Protein AF-A0A8H3GFM3-F1 (afdb_monomer)

Radius of gyration: 18.14 Å; Cα contacts (8 Å, |Δi|>4): 287; chains: 1; bounding box: 43×37×47 Å

Sequence (209 aa):
MSSEAAGYPNFPGFFTDAQVAGWRKVVDAVHTNGSYIHLQIVSFGRLAHPEVLRAAGHPYVYSSPAYHPEHDEIPLELSQADIRGSLIDPFVQDSVNKRTDGYGGSIHNRSRFVLEIVEAVVEKIGVKRTGVRFSPWSQSQGHGNAQSSPDIQLHKPGINADGNGTTQALDEGVKPSNDFAYQVWSPRTYITGGGYDHKSALQTADKLL

Foldseek 3Di:
DDLLQAADPPDQDDDDPVSVVVVVVVQVVQVVVVHDDADDQGGCQQNGDQVSCVVVVYAREACPQDDFPVDPDTGHHDDPVRLLRYDLQQLQALQRRPDPDQSDDDNNNSLVSVLVVQVVVCVPPNLVNFADEDELQDCPRNGDHPDSDPPNLPPTHEYEYEPDADHDDDPPPDDDDCVVVLVSQPPDHYHYHYDDDPVNVVVVVVVSD

InterPro domains:
  IPR001155 NADH:flavin oxidoreductase/NADH oxidase, N-terminal [PF00724] (3-65)
  IPR001155 NADH:flavin oxidoreductase/NADH oxidase, N-terminal [PF00724] (84-141)
  IPR013785 Aldolase-type TIM barrel [G3DSA:3.20.20.70] (1-83)
  IPR013785 Aldolase-type TIM barrel [G3DSA:3.20.20.70] (84-208)
  IPR045247 Oxidoreductase Oye-like [PTHR22893] (84-146)

Secondary structure (DSSP, 8-state):
--GGG--STTPPPSSSHHHHHHHHHHHHHHHHTT----PPP---GGGS-HHHHHHTT---EESS---BTTBSSPPEEPPTTTGGGS-HHHHH-TTT----STTSSSHHHHHHHHHHHHHHHHHHH-GGG-EEEE-TT--GGG---SS--------SSEEEEEPSSS-PPPPTT-----HHHHHHHTTS-EEEESS--HHHHHHHHHHT-

Solvent-accessible surface area (backbone atoms only — not comparable to full-atom values): 12671 Å² total; per-residue (Å²): 91,52,80,74,14,46,24,57,88,90,60,86,68,64,70,46,72,69,37,48,56,52,49,48,56,54,53,51,54,41,46,75,70,76,49,88,87,81,86,85,82,61,32,37,34,76,72,25,43,58,68,55,28,49,77,72,74,34,80,57,42,23,73,35,69,53,84,38,99,93,46,99,63,64,27,42,56,54,49,86,87,59,59,86,48,54,46,57,66,49,32,55,32,67,71,54,21,74,38,85,53,83,51,15,74,48,69,69,21,12,40,40,60,49,51,52,52,51,52,55,48,30,74,74,67,34,50,95,74,35,68,44,74,51,48,91,72,48,41,60,95,84,40,59,54,98,64,88,65,84,78,72,82,76,87,67,49,42,45,34,39,55,36,73,80,57,63,63,88,64,64,93,90,63,75,92,68,67,62,65,57,51,68,72,47,56,94,51,72,73,46,78,42,54,82,65,51,80,66,56,45,51,56,50,52,63,74,76,109

Structure (mmCIF, N/CA/C/O backbone):
data_AF-A0A8H3GFM3-F1
#
_entry.id   AF-A0A8H3GFM3-F1
#
loop_
_atom_site.group_PDB
_atom_site.id
_atom_site.type_symbol
_atom_site.label_atom_id
_atom_site.label_alt_id
_atom_site.label_comp_id
_atom_site.label_asym_id
_atom_site.label_entity_id
_atom_site.label_seq_id
_atom_site.pdbx_PDB_ins_code
_atom_site.Cartn_x
_atom_site.Cartn_y
_atom_site.Cartn_z
_atom_site.occupancy
_atom_site.B_iso_or_equiv
_atom_site.auth_seq_id
_atom_site.auth_comp_id
_atom_site.auth_asym_id
_atom_site.auth_atom_id
_atom_site.pdbx_PDB_model_num
ATOM 1 N N . MET A 1 1 ? -3.764 -6.022 -7.567 1.00 67.88 1 MET A N 1
ATOM 2 C CA . MET A 1 1 ? -2.566 -6.882 -7.453 1.00 67.88 1 MET A CA 1
ATOM 3 C C . MET A 1 1 ? -2.511 -7.736 -8.707 1.00 67.88 1 MET A C 1
ATOM 5 O O . MET A 1 1 ? -3.576 -8.047 -9.216 1.00 67.88 1 MET A O 1
ATOM 9 N N . SER A 1 2 ? -1.334 -8.069 -9.220 1.00 76.75 2 SER A N 1
ATOM 10 C CA . SER A 1 2 ? -1.131 -9.000 -10.341 1.00 76.75 2 SER A CA 1
ATOM 11 C C . SER A 1 2 ? -0.146 -10.091 -9.911 1.00 76.75 2 SER A C 1
ATOM 13 O O . SER A 1 2 ? 0.446 -9.992 -8.835 1.00 76.75 2 SER A O 1
ATOM 15 N N . SER A 1 3 ? 0.047 -11.122 -10.732 1.00 78.06 3 SER A N 1
ATOM 16 C CA . SER A 1 3 ? 1.096 -12.122 -10.500 1.00 78.06 3 SER A CA 1
ATOM 17 C C . SER A 1 3 ? 2.509 -11.522 -10.569 1.00 78.06 3 SER A C 1
ATOM 19 O O . SER A 1 3 ? 3.389 -11.982 -9.853 1.00 78.06 3 SER A O 1
ATOM 21 N N . GLU A 1 4 ? 2.704 -10.443 -11.331 1.00 77.00 4 GLU A N 1
ATOM 22 C CA . GLU A 1 4 ? 3.957 -9.664 -11.400 1.00 77.00 4 GLU A CA 1
ATOM 23 C C . GLU A 1 4 ? 4.259 -8.906 -10.103 1.00 77.00 4 GLU A C 1
ATOM 25 O O . GLU A 1 4 ? 5.412 -8.646 -9.782 1.00 77.00 4 GLU A O 1
ATOM 30 N N . ALA A 1 5 ? 3.214 -8.552 -9.350 1.00 74.31 5 ALA A N 1
ATOM 31 C CA . ALA A 1 5 ? 3.330 -7.869 -8.065 1.00 74.31 5 ALA A CA 1
ATOM 32 C C . ALA A 1 5 ? 3.531 -8.846 -6.888 1.00 74.31 5 ALA A C 1
ATOM 34 O O . ALA A 1 5 ? 3.723 -8.405 -5.750 1.00 74.31 5 ALA A O 1
ATOM 35 N N . ALA A 1 6 ? 3.456 -10.161 -7.141 1.00 75.31 6 ALA A N 1
ATOM 36 C CA . ALA A 1 6 ? 3.793 -11.183 -6.159 1.00 75.31 6 ALA A CA 1
ATOM 37 C C . ALA A 1 6 ? 5.304 -11.176 -5.872 1.00 75.31 6 ALA A C 1
ATOM 39 O O . ALA A 1 6 ? 6.078 -10.467 -6.505 1.00 75.31 6 ALA A O 1
ATOM 40 N N . GLY A 1 7 ? 5.739 -11.938 -4.876 1.00 77.31 7 GLY A N 1
ATOM 41 C CA . GLY A 1 7 ? 7.152 -11.907 -4.503 1.00 77.31 7 GLY A CA 1
ATOM 42 C C . GLY A 1 7 ? 7.545 -12.780 -3.331 1.00 77.31 7 GLY A C 1
ATOM 43 O O . GLY A 1 7 ? 8.727 -12.968 -3.106 1.00 77.31 7 GLY A O 1
ATOM 44 N N . TYR A 1 8 ? 6.585 -13.362 -2.616 1.00 82.50 8 TYR A N 1
ATOM 45 C CA . TYR A 1 8 ? 6.860 -14.340 -1.572 1.00 82.50 8 TYR A CA 1
ATOM 46 C C . TYR A 1 8 ? 6.102 -15.637 -1.850 1.00 82.50 8 TYR A C 1
ATOM 48 O O . TYR A 1 8 ? 4.963 -15.591 -2.337 1.00 82.50 8 TYR A O 1
ATOM 56 N N . PRO A 1 9 ? 6.694 -16.800 -1.531 1.00 83.56 9 PRO A N 1
ATOM 57 C CA . PRO A 1 9 ? 5.990 -18.066 -1.640 1.00 83.56 9 PRO A CA 1
ATOM 58 C C . PRO A 1 9 ? 4.766 -18.063 -0.716 1.00 83.56 9 PRO A C 1
ATOM 60 O O . PRO A 1 9 ? 4.819 -17.573 0.410 1.00 83.56 9 PRO A O 1
ATOM 63 N N . ASN A 1 10 ? 3.656 -18.629 -1.195 1.00 86.44 10 ASN A N 1
ATOM 64 C CA . ASN A 1 10 ? 2.385 -18.729 -0.465 1.00 86.44 10 ASN A CA 1
ATOM 65 C C . ASN A 1 10 ? 1.731 -17.388 -0.079 1.00 86.44 10 ASN A C 1
ATOM 67 O O . ASN A 1 10 ? 0.783 -17.379 0.708 1.00 86.44 10 ASN A O 1
ATOM 71 N N . PHE A 1 11 ? 2.183 -16.260 -0.637 1.00 84.31 11 PHE A N 1
ATOM 72 C CA . PHE A 1 11 ? 1.515 -14.983 -0.414 1.00 84.31 11 PHE A CA 1
ATOM 73 C C . PHE A 1 11 ? 0.137 -14.967 -1.104 1.00 84.31 11 PHE A C 1
ATOM 75 O O . PHE A 1 11 ? 0.043 -15.320 -2.286 1.00 84.31 11 PHE A O 1
ATOM 82 N N . PRO A 1 12 ? -0.951 -14.576 -0.413 1.00 87.50 12 PRO A N 1
ATOM 83 C CA . PRO A 1 12 ? -2.283 -14.613 -1.001 1.00 87.50 12 PRO A CA 1
ATOM 84 C C . PRO A 1 12 ? -2.444 -13.525 -2.071 1.00 87.50 12 PRO A C 1
ATOM 86 O O . PRO A 1 12 ? -2.308 -12.334 -1.800 1.00 87.50 12 PRO A O 1
ATOM 89 N N . GLY A 1 13 ? -2.782 -13.939 -3.292 1.00 87.12 13 GLY A N 1
ATOM 90 C CA . GLY A 1 13 ? -3.146 -13.029 -4.379 1.00 87.12 13 GLY A CA 1
ATOM 91 C C . GLY A 1 13 ? -4.619 -12.604 -4.348 1.00 87.12 13 GLY A C 1
ATOM 92 O O . GLY A 1 13 ? -5.427 -13.154 -3.600 1.00 87.12 13 GLY A O 1
ATOM 93 N N . PHE A 1 14 ? -4.971 -11.635 -5.195 1.00 88.31 14 PHE A N 1
ATOM 94 C CA . PHE A 1 14 ? -6.350 -11.192 -5.458 1.00 88.31 14 PHE A CA 1
ATOM 95 C C . PHE A 1 14 ? -6.506 -10.809 -6.941 1.00 88.31 14 PHE A C 1
ATOM 97 O O . PHE A 1 14 ? -6.781 -9.661 -7.282 1.00 88.31 14 PHE A O 1
ATOM 104 N N . PHE A 1 15 ? -6.207 -11.745 -7.842 1.00 87.50 15 PHE A N 1
ATOM 105 C CA . PHE A 1 15 ? -6.213 -11.512 -9.294 1.00 87.50 15 PHE A CA 1
ATOM 106 C C . PHE A 1 15 ? -6.679 -12.705 -10.130 1.00 87.50 15 PHE A C 1
ATOM 108 O O . PHE A 1 15 ? -6.797 -12.585 -11.345 1.00 87.50 15 PHE A O 1
ATOM 115 N N . THR A 1 16 ? -6.976 -13.842 -9.498 1.00 90.88 16 THR A N 1
ATOM 116 C CA . THR A 1 16 ? -7.669 -14.966 -10.139 1.00 90.88 16 THR A CA 1
ATOM 117 C C . THR A 1 16 ? -9.026 -15.199 -9.487 1.00 90.88 16 THR A C 1
ATOM 119 O O . THR A 1 16 ? -9.202 -14.939 -8.294 1.00 90.88 16 THR A O 1
ATOM 122 N N . ASP A 1 17 ? -9.978 -15.760 -10.230 1.00 94.94 17 ASP A N 1
ATOM 123 C CA . ASP A 1 17 ? -11.303 -16.092 -9.689 1.00 94.94 17 ASP A CA 1
ATOM 124 C C . ASP A 1 17 ? -11.217 -17.050 -8.495 1.00 94.94 17 ASP A C 1
ATOM 126 O O . ASP A 1 17 ? -11.945 -16.902 -7.514 1.00 94.94 17 ASP A O 1
ATOM 130 N N . ALA A 1 18 ? -10.274 -17.996 -8.533 1.00 95.44 18 ALA A N 1
ATOM 131 C CA . ALA A 1 18 ? -10.021 -18.912 -7.426 1.00 95.44 18 ALA A CA 1
ATOM 132 C C . ALA A 1 18 ? -9.553 -18.172 -6.161 1.00 95.44 18 ALA A C 1
ATOM 134 O O . ALA A 1 18 ? -10.020 -18.470 -5.060 1.00 95.44 18 ALA A O 1
ATOM 135 N N . GLN A 1 19 ? -8.674 -17.175 -6.307 1.00 93.81 19 GLN A N 1
ATOM 136 C CA . GLN A 1 19 ? -8.237 -16.331 -5.193 1.00 93.81 19 GLN A CA 1
ATOM 137 C C . GLN A 1 19 ? -9.386 -15.472 -4.660 1.00 93.81 19 GLN A C 1
ATOM 139 O O . GLN A 1 19 ? -9.584 -15.406 -3.448 1.00 93.81 19 GLN A O 1
ATOM 144 N N . VAL A 1 20 ? -10.184 -14.863 -5.542 1.00 95.50 20 VAL A N 1
ATOM 145 C CA . VAL A 1 20 ? -11.365 -14.075 -5.150 1.00 95.50 20 VAL A CA 1
ATOM 146 C C . VAL A 1 20 ? -12.367 -14.944 -4.383 1.00 95.50 20 VAL A C 1
ATOM 148 O O . VAL A 1 20 ? -12.880 -14.529 -3.343 1.00 95.50 20 VAL A O 1
ATOM 151 N N . ALA A 1 21 ? -12.612 -16.173 -4.842 1.00 96.69 21 ALA A N 1
ATOM 152 C CA . ALA A 1 21 ? -13.463 -17.134 -4.146 1.00 96.69 21 ALA A CA 1
ATOM 153 C C . ALA A 1 21 ? -12.889 -17.543 -2.778 1.00 96.69 21 ALA A C 1
ATOM 155 O O . ALA A 1 21 ? -13.644 -17.702 -1.819 1.00 96.69 21 ALA A O 1
ATOM 156 N N . GLY A 1 22 ? -11.565 -17.679 -2.663 1.00 96.94 22 GLY A N 1
ATOM 157 C CA . GLY A 1 22 ? -10.881 -17.906 -1.388 1.00 96.94 22 GLY A CA 1
ATOM 158 C C . GLY A 1 22 ? -11.083 -16.749 -0.408 1.00 96.94 22 GLY A C 1
ATOM 159 O O . GLY A 1 22 ? -11.536 -16.965 0.716 1.00 96.94 22 GLY A O 1
ATOM 160 N N . TRP A 1 23 ? -10.836 -15.516 -0.854 1.00 97.00 23 TRP A N 1
ATOM 161 C CA . TRP A 1 23 ? -11.039 -14.311 -0.047 1.00 97.00 23 TRP A CA 1
ATOM 162 C C . TRP A 1 23 ? -12.488 -14.118 0.385 1.00 97.00 23 TRP A C 1
ATOM 164 O O . TRP A 1 23 ? -12.724 -13.690 1.511 1.00 97.00 23 TRP A O 1
ATOM 174 N N . ARG A 1 24 ? -13.462 -14.490 -0.454 1.00 97.50 24 ARG A N 1
ATOM 175 C CA . ARG A 1 24 ? -14.883 -14.436 -0.084 1.00 97.50 24 ARG A CA 1
ATOM 176 C C . ARG A 1 24 ? -15.167 -15.228 1.192 1.00 97.50 24 ARG A C 1
ATOM 178 O O . ARG A 1 24 ? -15.814 -14.698 2.081 1.00 97.50 24 ARG A O 1
ATOM 185 N N . LYS A 1 25 ? -14.603 -16.432 1.333 1.00 98.12 25 LYS A N 1
ATOM 186 C CA . LYS A 1 25 ? -14.775 -17.253 2.546 1.00 98.12 25 LYS A CA 1
ATOM 187 C C . LYS A 1 25 ? -14.234 -16.554 3.796 1.00 98.12 25 LYS A C 1
ATOM 189 O O . LYS A 1 25 ? -14.856 -16.616 4.851 1.00 98.12 25 LYS A O 1
ATOM 194 N N . VAL A 1 26 ? -13.087 -15.883 3.672 1.00 97.88 26 VAL A N 1
ATOM 195 C CA . VAL A 1 26 ? -12.481 -15.114 4.771 1.00 97.88 26 VAL A CA 1
ATOM 196 C C . VAL A 1 26 ? -13.366 -13.926 5.142 1.00 97.88 26 VAL A C 1
ATOM 198 O O . VAL A 1 26 ? -13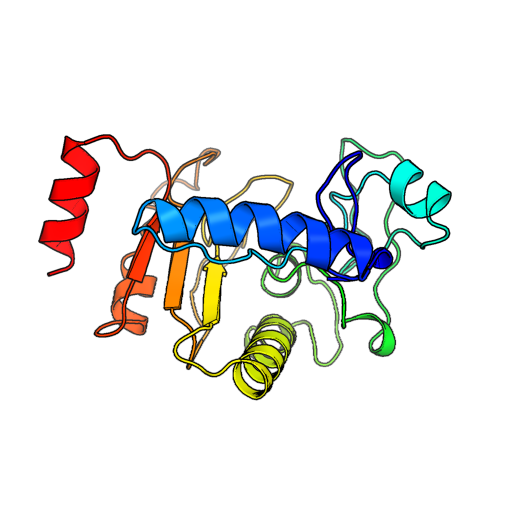.672 -13.732 6.315 1.00 97.88 26 VAL A O 1
ATOM 201 N N . VAL A 1 27 ? -13.812 -13.157 4.148 1.00 97.75 27 VAL A N 1
ATOM 202 C CA . VAL A 1 27 ? -14.689 -11.996 4.346 1.00 97.75 27 VAL A CA 1
ATOM 203 C C . VAL A 1 27 ? -16.019 -12.411 4.980 1.00 97.75 27 VAL A C 1
ATOM 205 O O . VAL A 1 27 ? -16.449 -11.782 5.945 1.00 97.75 27 VAL A O 1
ATOM 208 N N . ASP A 1 28 ? -16.634 -13.497 4.508 1.00 98.44 28 ASP A N 1
ATOM 209 C CA . ASP A 1 28 ? -17.882 -14.028 5.063 1.00 98.44 28 ASP A CA 1
ATOM 210 C C . ASP A 1 28 ? -17.710 -14.432 6.533 1.00 98.44 28 ASP A C 1
ATOM 212 O O . ASP A 1 28 ? -18.556 -14.107 7.368 1.00 98.44 28 ASP A O 1
ATOM 216 N N . ALA A 1 29 ? -16.593 -15.079 6.882 1.00 98.56 29 ALA A N 1
ATOM 217 C CA . ALA A 1 29 ? -16.286 -15.431 8.265 1.00 98.56 29 ALA A CA 1
ATOM 218 C C . ALA A 1 29 ? -16.109 -14.187 9.153 1.00 98.56 29 ALA A C 1
ATOM 220 O O . ALA A 1 29 ? -16.653 -14.142 10.257 1.00 98.56 29 ALA A O 1
ATOM 221 N N . VAL A 1 30 ? -15.403 -13.155 8.678 1.00 98.31 30 VAL A N 1
ATOM 222 C CA . VAL A 1 30 ? -15.235 -11.886 9.410 1.00 98.31 30 VAL A CA 1
ATOM 223 C C . VAL A 1 30 ? -16.584 -11.200 9.637 1.00 98.31 30 VAL A C 1
ATOM 225 O O . VAL A 1 30 ? -16.897 -10.812 10.763 1.00 98.31 30 VAL A O 1
ATOM 228 N N . HIS A 1 31 ? -17.404 -11.087 8.590 1.00 98.38 31 HIS A N 1
ATOM 229 C CA . HIS A 1 31 ? -18.706 -10.424 8.668 1.00 98.38 31 HIS A CA 1
ATOM 230 C C . HIS A 1 31 ? -19.716 -11.203 9.516 1.00 98.38 31 HIS A C 1
ATOM 232 O O . HIS A 1 31 ? -20.488 -10.592 10.249 1.00 98.38 31 HIS A O 1
ATOM 238 N N . THR A 1 32 ? -19.684 -12.539 9.487 1.00 98.50 32 THR A N 1
ATOM 239 C CA . THR A 1 32 ? -20.520 -13.382 10.365 1.00 98.50 32 THR A CA 1
ATOM 240 C C . THR A 1 32 ? -20.226 -13.115 11.845 1.00 98.50 32 THR A C 1
ATOM 242 O O . THR A 1 32 ? -21.122 -13.207 12.678 1.00 98.50 32 THR A O 1
ATOM 245 N N . ASN A 1 33 ? -18.993 -12.717 12.170 1.00 98.31 33 ASN A N 1
ATOM 246 C CA . ASN A 1 33 ? -18.584 -12.313 13.516 1.00 98.31 33 ASN A CA 1
ATOM 247 C C . ASN A 1 33 ? -18.797 -10.810 13.801 1.00 98.31 33 ASN A C 1
ATOM 249 O O . ASN A 1 33 ? -18.280 -10.296 14.790 1.00 98.31 33 ASN A O 1
ATOM 253 N N . GLY A 1 34 ? -19.530 -10.084 12.949 1.00 97.94 34 GLY A N 1
ATOM 254 C CA . GLY A 1 34 ? -19.867 -8.671 13.159 1.00 97.94 34 GLY A CA 1
ATOM 255 C C . GLY A 1 34 ? -18.688 -7.700 13.039 1.00 97.94 34 GLY A C 1
ATOM 256 O O . GLY A 1 34 ? -18.776 -6.574 13.524 1.00 97.94 34 GLY A O 1
ATOM 257 N N . SER A 1 35 ? -17.585 -8.129 12.420 1.00 97.88 35 SER A N 1
ATOM 258 C CA . SER A 1 35 ? -16.375 -7.321 12.243 1.00 97.88 35 SER A CA 1
ATOM 259 C C . SER A 1 35 ? -16.232 -6.821 10.800 1.00 97.88 35 SER A C 1
ATOM 261 O O . SER A 1 35 ? -17.038 -7.147 9.931 1.00 97.88 35 SER A O 1
ATOM 263 N N . TYR A 1 36 ? -15.197 -6.024 10.541 1.00 94.06 36 TYR A N 1
ATOM 264 C CA . TYR A 1 36 ? -14.873 -5.452 9.234 1.00 94.06 36 TYR A CA 1
ATOM 265 C C . TYR A 1 36 ? -13.437 -5.802 8.841 1.00 94.06 36 TYR A C 1
ATOM 267 O O . TYR A 1 36 ? -12.560 -5.936 9.693 1.00 94.06 36 TYR A O 1
ATOM 275 N N . ILE A 1 37 ? -13.178 -5.903 7.539 1.00 94.00 37 ILE A N 1
ATOM 276 C CA . ILE A 1 37 ? -11.849 -6.183 6.988 1.00 94.00 37 ILE A CA 1
ATOM 277 C C . ILE A 1 37 ? -11.578 -5.302 5.770 1.00 94.00 37 ILE A C 1
ATOM 279 O O . ILE A 1 37 ? -12.474 -5.029 4.973 1.00 94.00 37 ILE A O 1
ATOM 283 N N . HIS A 1 38 ? -10.327 -4.869 5.626 1.00 90.19 38 HIS A N 1
ATOM 284 C CA . HIS A 1 38 ? -9.817 -4.208 4.426 1.00 90.19 38 HIS A CA 1
ATOM 285 C C . HIS A 1 38 ? -8.738 -5.084 3.788 1.00 90.19 38 HIS A C 1
ATOM 287 O O . HIS A 1 38 ? -7.933 -5.693 4.492 1.00 90.19 38 HIS A O 1
ATOM 293 N N . LEU A 1 39 ? -8.711 -5.134 2.456 1.00 89.56 39 LEU A N 1
ATOM 294 C CA . LEU A 1 39 ? -7.668 -5.831 1.708 1.00 89.56 39 LEU A CA 1
ATOM 295 C C . LEU A 1 39 ? -6.496 -4.877 1.460 1.00 89.56 39 LEU A C 1
ATOM 297 O O . LEU A 1 39 ? -6.653 -3.869 0.771 1.00 89.56 39 LEU A O 1
ATOM 301 N N . GLN A 1 40 ? -5.316 -5.205 1.985 1.00 83.81 40 GLN A N 1
ATOM 302 C CA . GLN A 1 40 ? -4.101 -4.468 1.655 1.00 83.81 40 GLN A CA 1
ATOM 303 C C . GLN A 1 40 ? -3.633 -4.867 0.251 1.00 83.81 40 GLN A C 1
ATOM 305 O O . GLN A 1 40 ? -3.288 -6.021 0.001 1.00 83.81 40 GLN A O 1
ATOM 310 N N . ILE A 1 41 ? -3.609 -3.906 -0.672 1.00 81.12 41 ILE A N 1
ATOM 311 C CA . ILE A 1 41 ? -3.012 -4.107 -1.993 1.00 81.12 41 ILE A CA 1
ATOM 312 C C . ILE A 1 41 ? -1.507 -3.885 -1.856 1.00 81.12 41 ILE A C 1
ATOM 314 O O . ILE A 1 41 ? -1.068 -2.803 -1.474 1.00 81.12 41 ILE A O 1
ATOM 318 N N . VAL A 1 42 ? -0.734 -4.927 -2.150 1.00 76.00 42 VAL A N 1
ATOM 319 C CA . VAL A 1 42 ? 0.728 -4.939 -2.035 1.00 76.00 42 VAL A CA 1
ATOM 320 C C . VAL A 1 42 ? 1.349 -5.258 -3.392 1.00 76.00 42 VAL A C 1
ATOM 322 O O . VAL A 1 42 ? 0.778 -5.990 -4.201 1.00 76.00 42 VAL A O 1
ATOM 325 N N . SER A 1 43 ? 2.525 -4.688 -3.610 1.00 77.88 43 SER A N 1
ATOM 326 C CA . SER A 1 43 ? 3.523 -5.130 -4.575 1.00 77.88 43 SER A CA 1
ATOM 327 C C . SER A 1 43 ? 4.832 -5.283 -3.821 1.00 77.88 43 SER A C 1
ATOM 329 O O . SER A 1 43 ? 5.106 -4.440 -2.975 1.00 77.88 43 SER A O 1
ATOM 331 N N . PHE A 1 44 ? 5.654 -6.280 -4.143 1.00 74.19 44 PHE A N 1
ATOM 332 C CA . PHE A 1 44 ? 6.921 -6.502 -3.438 1.00 74.19 44 PHE A CA 1
ATOM 333 C C . PHE A 1 44 ? 8.154 -5.862 -4.081 1.00 74.19 44 PHE A C 1
ATOM 335 O O . PHE A 1 44 ? 9.114 -5.602 -3.363 1.00 74.19 44 PHE A O 1
ATOM 342 N N . GLY A 1 45 ? 8.144 -5.547 -5.383 1.00 76.31 45 GLY A N 1
ATOM 343 C CA . GLY A 1 45 ? 9.291 -4.917 -6.064 1.00 76.31 45 GLY A CA 1
ATOM 344 C C . GLY A 1 45 ? 10.626 -5.599 -5.721 1.00 76.31 45 GLY A C 1
ATOM 345 O O . GLY A 1 45 ? 10.710 -6.817 -5.810 1.00 76.31 45 GLY A O 1
ATOM 346 N N . ARG A 1 46 ? 11.640 -4.851 -5.249 1.00 73.25 46 ARG A N 1
ATOM 347 C CA . ARG A 1 46 ? 12.959 -5.411 -4.873 1.00 73.25 46 ARG A CA 1
ATOM 348 C C . ARG A 1 46 ? 12.975 -6.337 -3.647 1.00 73.25 46 ARG A C 1
ATOM 350 O O . ARG A 1 46 ? 14.018 -6.872 -3.308 1.00 73.25 46 ARG A O 1
ATOM 357 N N . LEU A 1 47 ? 11.867 -6.429 -2.915 1.00 73.00 47 LEU A N 1
ATOM 358 C CA . LEU A 1 47 ? 11.725 -7.372 -1.799 1.00 73.00 47 LEU A CA 1
ATOM 359 C C . LEU A 1 47 ? 11.151 -8.708 -2.275 1.00 73.00 47 LEU A C 1
ATOM 361 O O . LEU A 1 47 ? 10.994 -9.634 -1.487 1.00 73.00 47 LEU A O 1
ATOM 365 N N . ALA A 1 48 ? 10.763 -8.799 -3.549 1.00 79.12 48 ALA A N 1
ATOM 366 C CA . ALA A 1 48 ? 10.335 -10.050 -4.131 1.00 79.12 48 ALA A CA 1
ATOM 367 C C . ALA A 1 48 ? 11.527 -10.999 -4.264 1.00 79.12 48 ALA A C 1
ATOM 369 O O . ALA A 1 48 ? 12.567 -10.629 -4.798 1.00 79.12 48 ALA A O 1
ATOM 370 N N . HIS A 1 49 ? 11.309 -12.249 -3.881 1.00 83.50 49 HIS A N 1
ATOM 371 C CA . HIS A 1 49 ? 12.172 -13.374 -4.189 1.00 83.50 49 HIS A CA 1
ATOM 372 C C . HIS A 1 49 ? 12.257 -13.575 -5.714 1.00 83.50 49 HIS A C 1
ATOM 374 O O . HIS A 1 49 ? 11.249 -13.964 -6.328 1.00 83.50 49 HIS A O 1
ATOM 380 N N . PRO A 1 50 ? 13.421 -13.340 -6.355 1.00 83.81 50 PRO A N 1
ATOM 381 C CA . PRO A 1 50 ? 13.549 -13.425 -7.812 1.00 83.81 50 PRO A CA 1
ATOM 382 C C . PRO A 1 50 ? 13.165 -14.802 -8.371 1.00 83.81 50 PRO A C 1
ATOM 384 O O . PRO A 1 50 ? 12.596 -14.910 -9.457 1.00 83.81 50 PRO A O 1
ATOM 387 N N . GLU A 1 51 ? 13.410 -15.874 -7.617 1.00 86.12 51 GLU A N 1
ATOM 388 C CA . GLU A 1 51 ? 13.028 -17.240 -7.970 1.00 86.12 51 GLU A CA 1
ATOM 389 C C . GLU A 1 51 ? 11.509 -17.444 -8.052 1.00 86.12 51 GLU A C 1
ATOM 391 O O . GLU A 1 51 ? 11.043 -18.188 -8.917 1.00 86.12 51 GLU A O 1
ATOM 396 N N . VAL A 1 52 ? 10.730 -16.754 -7.212 1.00 85.38 52 VAL A N 1
ATOM 397 C CA . VAL A 1 52 ? 9.261 -16.821 -7.227 1.00 85.38 52 VAL A CA 1
ATOM 398 C C . VAL A 1 52 ? 8.719 -16.130 -8.474 1.00 85.38 52 VAL A C 1
ATOM 400 O O . VAL A 1 52 ? 7.859 -16.681 -9.160 1.00 85.38 52 VAL A O 1
ATOM 403 N N . LEU A 1 53 ? 9.260 -14.954 -8.804 1.00 84.00 53 LEU A N 1
ATOM 404 C CA . LEU A 1 53 ? 8.898 -14.224 -10.019 1.00 84.00 53 LEU A CA 1
ATOM 405 C C . LEU A 1 53 ? 9.254 -15.022 -11.275 1.00 84.00 53 LEU A C 1
ATOM 407 O O . LEU A 1 53 ? 8.418 -15.181 -12.164 1.00 84.00 53 LEU A O 1
ATOM 411 N N . ARG A 1 54 ? 10.454 -15.610 -11.317 1.00 86.50 54 ARG A N 1
ATOM 412 C CA . ARG A 1 54 ? 10.917 -16.421 -12.450 1.00 86.50 54 ARG A CA 1
ATOM 413 C C . ARG A 1 54 ? 10.065 -17.670 -12.651 1.00 86.50 54 ARG A C 1
ATOM 415 O O . ARG A 1 54 ? 9.717 -17.985 -13.786 1.00 86.50 54 ARG A O 1
ATOM 422 N N . ALA A 1 55 ? 9.686 -18.351 -11.569 1.00 85.12 55 ALA A N 1
ATOM 423 C CA . ALA A 1 55 ? 8.772 -19.491 -11.629 1.00 85.12 55 ALA A CA 1
ATOM 424 C C . ALA A 1 55 ? 7.378 -19.102 -12.156 1.00 85.12 55 ALA A C 1
ATOM 426 O O . ALA A 1 55 ? 6.714 -19.919 -12.790 1.00 85.12 55 ALA A O 1
ATOM 427 N N . ALA A 1 56 ? 6.955 -17.854 -11.935 1.00 82.31 56 ALA A N 1
ATOM 428 C CA . ALA A 1 56 ? 5.723 -17.285 -12.478 1.00 82.31 56 ALA A CA 1
ATOM 429 C C . ALA A 1 56 ? 5.886 -16.654 -13.879 1.00 82.31 56 ALA A C 1
ATOM 431 O O . ALA A 1 56 ? 4.903 -16.189 -14.449 1.00 82.31 56 ALA A O 1
ATOM 432 N N . GLY A 1 57 ? 7.096 -16.650 -14.454 1.00 84.44 57 GLY A N 1
ATOM 433 C CA . GLY A 1 57 ? 7.376 -16.074 -15.773 1.00 84.44 57 GLY A CA 1
ATOM 434 C C . GLY A 1 57 ? 7.478 -14.544 -15.799 1.00 84.44 57 GLY A C 1
ATOM 435 O O . GLY A 1 57 ? 7.279 -13.945 -16.854 1.00 84.44 57 GLY A O 1
ATOM 436 N N . HIS A 1 58 ? 7.774 -13.907 -14.664 1.00 83.50 58 HIS A N 1
ATOM 437 C CA . HIS A 1 58 ? 7.833 -12.451 -14.528 1.00 83.50 58 HIS A CA 1
ATOM 438 C C . HIS A 1 58 ? 9.261 -11.933 -14.300 1.00 83.50 58 HIS A C 1
ATOM 440 O O . HIS A 1 58 ? 10.067 -12.615 -13.658 1.00 83.50 58 HIS A O 1
ATOM 446 N N . PRO A 1 59 ? 9.591 -10.729 -14.809 1.00 80.44 59 PRO A N 1
ATOM 447 C CA . PRO A 1 59 ? 10.884 -10.103 -14.571 1.00 80.44 59 PRO A CA 1
ATOM 448 C C . PRO A 1 59 ? 10.983 -9.545 -13.145 1.00 80.44 59 PRO A C 1
ATOM 450 O O . PRO A 1 59 ? 9.986 -9.152 -12.541 1.00 80.44 59 PRO A O 1
ATOM 453 N N . TYR A 1 60 ? 12.207 -9.450 -12.631 1.00 80.31 60 TYR A N 1
ATOM 454 C CA . TYR A 1 60 ? 12.495 -8.793 -11.361 1.00 80.31 60 TYR A CA 1
ATOM 455 C C . TYR A 1 60 ? 12.735 -7.290 -11.580 1.00 80.31 60 TYR A C 1
ATOM 457 O O . TYR A 1 60 ? 13.743 -6.886 -12.165 1.00 80.31 60 TYR A O 1
ATOM 465 N N . VAL A 1 61 ? 11.771 -6.459 -11.165 1.00 77.81 61 VAL A N 1
ATOM 466 C CA . VAL A 1 61 ? 11.689 -5.026 -11.513 1.00 77.81 61 VAL A CA 1
ATOM 467 C C . VAL A 1 61 ? 11.494 -4.119 -10.294 1.00 77.81 61 VAL A C 1
ATOM 469 O O . VAL A 1 61 ? 10.890 -4.510 -9.291 1.00 77.81 61 VAL A O 1
ATOM 472 N N . TYR A 1 62 ? 11.991 -2.879 -10.378 1.00 70.56 62 TYR A N 1
ATOM 473 C CA . TYR A 1 62 ? 11.927 -1.892 -9.295 1.00 70.56 62 TYR A CA 1
ATOM 474 C C . TYR A 1 62 ? 11.979 -0.428 -9.778 1.00 70.56 62 TYR A C 1
ATOM 476 O O . TYR A 1 62 ? 12.146 -0.160 -10.964 1.00 70.56 62 TYR A O 1
ATOM 484 N N . SER A 1 63 ? 11.815 0.549 -8.872 1.00 64.81 63 SER A N 1
ATOM 485 C CA . SER A 1 63 ? 11.772 1.984 -9.224 1.00 64.81 63 SER A CA 1
ATOM 486 C C . SER A 1 63 ? 13.073 2.501 -9.846 1.00 64.81 63 SER A C 1
ATOM 488 O O . SER A 1 63 ? 13.018 3.373 -10.712 1.00 64.81 63 SER A O 1
ATOM 490 N N . SER A 1 64 ? 14.206 1.943 -9.410 1.00 67.62 64 SER A N 1
ATOM 491 C CA . SER A 1 64 ? 15.559 2.131 -9.946 1.00 67.62 64 SER A CA 1
ATOM 492 C C . SER A 1 64 ? 16.392 0.867 -9.665 1.00 67.62 64 SER A C 1
ATOM 494 O O . SER A 1 64 ? 16.044 0.121 -8.746 1.00 67.62 64 SER A O 1
ATOM 496 N N . PRO A 1 65 ? 17.495 0.599 -10.387 1.00 76.56 65 PRO A N 1
ATOM 497 C CA . PRO A 1 65 ? 18.344 -0.558 -10.117 1.00 76.56 65 PRO A CA 1
ATOM 498 C C . PRO A 1 65 ? 19.053 -0.367 -8.773 1.00 76.56 65 PRO A C 1
ATOM 500 O O . PRO A 1 65 ? 19.924 0.492 -8.632 1.00 76.56 65 PRO A O 1
ATOM 503 N N . ALA A 1 66 ? 18.642 -1.132 -7.764 1.00 69.31 66 ALA A N 1
ATOM 504 C CA . ALA A 1 66 ? 19.144 -1.004 -6.400 1.00 69.31 66 ALA A CA 1
ATOM 505 C C . ALA A 1 66 ? 19.488 -2.379 -5.830 1.00 69.31 66 ALA A C 1
ATOM 507 O O . ALA A 1 66 ? 18.655 -3.283 -5.838 1.00 69.31 66 ALA A O 1
ATOM 508 N N . TYR A 1 67 ? 20.707 -2.516 -5.309 1.00 69.75 67 TYR A N 1
ATOM 509 C CA . TYR A 1 67 ? 21.151 -3.736 -4.639 1.00 69.75 67 TYR A CA 1
ATOM 510 C C . TYR A 1 67 ? 20.298 -4.029 -3.392 1.00 69.75 67 TYR A C 1
ATOM 512 O O . TYR A 1 67 ? 19.913 -3.109 -2.660 1.00 69.75 67 TYR A O 1
ATOM 520 N N . HIS A 1 68 ? 20.023 -5.312 -3.150 1.00 66.62 68 HIS A N 1
ATOM 521 C CA . HIS A 1 68 ? 19.382 -5.809 -1.935 1.00 66.62 68 HIS A CA 1
ATOM 522 C C . HIS A 1 68 ? 20.291 -6.872 -1.289 1.00 66.62 68 HIS A C 1
ATOM 524 O O . HIS A 1 68 ? 20.655 -7.816 -1.981 1.00 66.62 68 HIS A O 1
ATOM 530 N N . PRO A 1 69 ? 20.656 -6.773 0.006 1.00 64.88 69 PRO A N 1
ATOM 531 C CA . PRO A 1 69 ? 21.635 -7.675 0.633 1.00 64.88 69 PRO A CA 1
ATOM 532 C C . PRO A 1 69 ? 21.263 -9.161 0.613 1.00 64.88 69 PRO A C 1
ATOM 534 O O . PRO A 1 69 ? 22.137 -10.015 0.707 1.00 64.88 69 PRO A O 1
ATOM 537 N N . GLU A 1 70 ? 19.969 -9.468 0.517 1.00 66.88 70 GLU A N 1
ATOM 538 C CA . GLU A 1 70 ? 19.455 -10.844 0.505 1.00 66.88 70 GLU A CA 1
ATOM 539 C C . GLU A 1 70 ? 19.361 -11.442 -0.910 1.00 66.88 70 GLU A C 1
ATOM 541 O O . GLU A 1 70 ? 18.956 -12.594 -1.066 1.00 66.88 70 GLU A O 1
ATOM 546 N N . HIS A 1 71 ? 19.711 -10.673 -1.949 1.00 70.38 71 HIS A N 1
ATOM 547 C CA . HIS A 1 71 ? 19.600 -11.092 -3.344 1.00 70.38 71 HIS A CA 1
ATOM 548 C C . HIS A 1 71 ? 20.873 -10.756 -4.133 1.00 70.38 71 HIS A C 1
ATOM 550 O O . HIS A 1 71 ? 21.325 -9.614 -4.163 1.00 70.38 71 HIS A O 1
ATOM 556 N N . ASP A 1 72 ? 21.407 -11.742 -4.855 1.00 74.56 72 ASP A N 1
ATOM 557 C CA . ASP A 1 72 ? 22.566 -11.553 -5.743 1.00 74.56 72 ASP A CA 1
ATOM 558 C C . ASP A 1 72 ? 22.196 -10.861 -7.075 1.00 74.56 72 ASP A C 1
ATOM 560 O O . ASP A 1 72 ? 23.067 -10.517 -7.874 1.00 74.56 72 ASP A O 1
ATOM 564 N N . GLU A 1 73 ? 20.899 -10.656 -7.327 1.00 78.69 73 GLU A N 1
ATOM 565 C CA . GLU A 1 73 ? 20.354 -10.047 -8.542 1.00 78.69 73 GLU A CA 1
ATOM 566 C C . GLU A 1 73 ? 19.927 -8.592 -8.279 1.00 78.69 73 GLU A C 1
ATOM 568 O O . GLU A 1 73 ? 19.266 -8.290 -7.284 1.00 78.69 73 GLU A O 1
ATOM 573 N N . ILE A 1 74 ? 20.285 -7.679 -9.187 1.00 80.62 74 ILE A N 1
ATOM 574 C CA . ILE A 1 74 ? 19.843 -6.277 -9.156 1.00 80.62 74 ILE A CA 1
ATOM 575 C C . ILE A 1 74 ? 18.589 -6.154 -10.038 1.00 80.62 74 ILE A C 1
ATOM 577 O O . ILE A 1 74 ? 18.645 -6.566 -11.199 1.00 80.62 74 ILE A O 1
ATOM 581 N N . PRO A 1 75 ? 17.475 -5.582 -9.542 1.00 79.00 75 PRO A N 1
ATOM 582 C CA . PRO A 1 75 ? 16.252 -5.452 -10.324 1.00 79.00 75 PRO A CA 1
ATOM 583 C C . PRO A 1 75 ? 16.419 -4.462 -11.480 1.00 79.00 75 PRO A C 1
ATOM 585 O O . PRO A 1 75 ? 17.143 -3.468 -11.376 1.00 79.00 75 PRO A O 1
ATOM 588 N N . LEU A 1 76 ? 15.688 -4.700 -12.567 1.00 79.25 76 LEU A N 1
ATOM 589 C CA . LEU A 1 76 ? 15.606 -3.766 -13.690 1.00 79.25 76 LEU A CA 1
ATOM 590 C C . LEU A 1 76 ? 14.798 -2.518 -13.301 1.00 79.25 76 LEU A C 1
ATOM 592 O O . LEU A 1 76 ? 13.828 -2.606 -12.546 1.00 79.25 76 LEU A O 1
ATOM 596 N N . GLU A 1 77 ? 15.169 -1.356 -13.847 1.00 76.06 77 GLU A N 1
ATOM 597 C CA . GLU A 1 77 ? 14.356 -0.146 -13.703 1.00 76.06 77 GLU A CA 1
ATOM 598 C C . GLU A 1 77 ? 13.039 -0.298 -14.470 1.00 76.06 77 GLU A C 1
ATOM 600 O O . GLU A 1 77 ? 13.033 -0.641 -15.653 1.00 76.06 77 GLU A O 1
ATOM 605 N N . LEU A 1 78 ? 11.921 -0.012 -13.804 1.00 74.56 78 LEU A N 1
ATOM 606 C CA . LEU A 1 78 ? 10.602 -0.010 -14.427 1.00 74.56 78 LEU A CA 1
ATOM 607 C C . LEU A 1 78 ? 10.545 1.005 -15.567 1.00 74.56 78 LEU A C 1
ATOM 609 O O . LEU A 1 78 ? 10.811 2.202 -15.378 1.00 74.56 78 LEU A O 1
ATOM 613 N N . SER A 1 79 ? 10.115 0.542 -16.739 1.00 69.75 79 SER A N 1
ATOM 614 C CA . SER A 1 79 ? 9.708 1.446 -17.808 1.00 69.75 79 SER A CA 1
ATOM 615 C C . SER A 1 79 ? 8.432 2.185 -17.393 1.00 69.75 79 SER A C 1
ATOM 617 O O . SER A 1 79 ? 7.655 1.689 -16.577 1.00 69.75 79 SER A O 1
ATOM 619 N N . GLN A 1 80 ? 8.165 3.357 -17.977 1.00 61.59 80 GLN A N 1
ATOM 620 C CA . GLN A 1 80 ? 6.920 4.086 -17.692 1.00 61.59 80 GLN A CA 1
ATOM 621 C C . GLN A 1 80 ? 5.655 3.269 -17.995 1.00 61.59 80 GLN A C 1
ATOM 623 O O . GLN A 1 80 ? 4.627 3.476 -17.352 1.00 61.59 80 GLN A O 1
ATOM 628 N N . ALA A 1 81 ? 5.720 2.329 -18.942 1.00 55.94 81 ALA A N 1
ATOM 629 C CA . ALA A 1 81 ? 4.600 1.449 -19.258 1.00 55.94 81 ALA A CA 1
ATOM 630 C C . ALA A 1 81 ? 4.319 0.429 -18.135 1.00 55.94 81 ALA A C 1
ATOM 632 O O . ALA A 1 81 ? 3.162 0.056 -17.930 1.00 55.94 81 ALA A O 1
ATOM 633 N N . ASP A 1 82 ? 5.349 0.054 -17.370 1.00 57.59 82 ASP A N 1
ATOM 634 C CA . ASP A 1 82 ? 5.317 -1.039 -16.388 1.00 57.59 82 ASP A CA 1
ATOM 635 C C . ASP A 1 82 ? 5.079 -0.564 -14.949 1.00 57.59 82 ASP A C 1
ATOM 637 O O . ASP A 1 82 ? 4.886 -1.375 -14.046 1.00 57.59 82 ASP A O 1
ATOM 641 N N . ILE A 1 83 ? 5.017 0.754 -14.718 1.00 57.84 83 ILE A N 1
ATOM 642 C CA . ILE A 1 83 ? 4.834 1.371 -13.391 1.00 57.84 83 ILE A CA 1
ATOM 643 C C . ILE A 1 83 ? 3.551 0.887 -12.673 1.00 57.84 83 ILE A C 1
ATOM 645 O O . ILE A 1 83 ? 3.408 1.031 -11.472 1.00 57.84 83 ILE A O 1
ATOM 649 N N . ARG A 1 84 ? 2.625 0.203 -13.342 1.00 48.47 84 ARG A N 1
ATOM 650 C CA . ARG A 1 84 ? 1.264 -0.095 -12.858 1.00 48.47 84 ARG A CA 1
ATOM 651 C C . ARG A 1 84 ? 1.149 -1.154 -11.752 1.00 48.47 84 ARG A C 1
ATOM 653 O O . ARG A 1 84 ? 0.042 -1.387 -11.266 1.00 48.47 84 ARG A O 1
ATOM 660 N N . GLY A 1 85 ? 2.248 -1.790 -11.352 1.00 42.03 85 GLY A N 1
ATOM 661 C CA . GLY A 1 85 ? 2.229 -2.936 -10.439 1.00 42.03 85 GLY A CA 1
ATOM 662 C C . GLY A 1 85 ? 3.213 -2.869 -9.281 1.00 42.03 85 GLY A C 1
ATOM 663 O O . GLY A 1 85 ? 3.415 -3.902 -8.662 1.00 42.03 85 GLY A O 1
ATOM 664 N N . SER A 1 86 ? 3.841 -1.720 -9.011 1.00 54.03 86 SER A N 1
ATOM 665 C CA . SER A 1 86 ? 5.064 -1.654 -8.197 1.00 54.03 86 SER A CA 1
ATOM 666 C C . SER A 1 86 ? 4.906 -0.969 -6.834 1.00 54.03 86 SER A C 1
ATOM 668 O O . SER A 1 86 ? 3.897 -0.332 -6.540 1.00 54.03 86 SER A O 1
ATOM 670 N N . LEU A 1 87 ? 5.911 -1.149 -5.968 1.00 65.38 87 LEU A N 1
ATOM 671 C CA . LEU A 1 87 ? 5.952 -0.597 -4.611 1.00 65.38 87 LEU A CA 1
ATOM 672 C C . LEU A 1 87 ? 5.782 0.935 -4.611 1.00 65.38 87 LEU A C 1
ATOM 674 O O . LEU A 1 87 ? 6.446 1.642 -5.360 1.00 65.38 87 LEU A O 1
ATOM 678 N N . ILE A 1 88 ? 4.926 1.428 -3.716 1.00 70.00 88 ILE A N 1
ATOM 679 C CA . ILE A 1 88 ? 4.581 2.850 -3.534 1.00 70.00 88 ILE A CA 1
ATOM 680 C C . ILE A 1 88 ? 5.719 3.622 -2.848 1.00 70.00 88 ILE A C 1
ATOM 682 O O . ILE A 1 88 ? 6.111 4.696 -3.295 1.00 70.00 88 ILE A O 1
ATOM 686 N N . ASP A 1 89 ? 6.260 3.060 -1.768 1.00 68.81 89 ASP A N 1
ATOM 687 C CA . ASP A 1 89 ? 7.247 3.709 -0.894 1.00 68.81 89 ASP A CA 1
ATOM 688 C C . ASP A 1 89 ? 8.574 4.089 -1.601 1.00 68.81 89 ASP A C 1
ATOM 690 O O . ASP A 1 89 ? 9.027 5.226 -1.474 1.00 68.81 89 ASP A O 1
ATOM 694 N N . PRO A 1 90 ? 9.157 3.239 -2.466 1.00 70.50 90 PRO A N 1
ATOM 695 C CA . PRO A 1 90 ? 10.398 3.537 -3.177 1.00 70.50 90 PRO A CA 1
ATOM 696 C C . PRO A 1 90 ? 10.288 4.705 -4.145 1.00 70.50 90 PRO A C 1
ATOM 698 O O . PRO A 1 90 ? 11.281 5.388 -4.353 1.00 70.50 90 PRO A O 1
ATOM 701 N N . PHE A 1 91 ? 9.107 4.952 -4.728 1.00 77.25 91 PHE A N 1
ATOM 702 C CA . PHE A 1 91 ? 8.899 6.108 -5.602 1.00 77.25 91 PHE A CA 1
ATOM 703 C C . PHE A 1 91 ? 8.940 7.418 -4.820 1.00 77.25 91 PHE A C 1
ATOM 705 O O . PHE A 1 91 ? 9.446 8.411 -5.336 1.00 77.25 91 PHE A O 1
ATOM 712 N N . VAL A 1 92 ? 8.461 7.415 -3.576 1.00 76.44 92 VAL A N 1
ATOM 713 C CA . VAL A 1 92 ? 8.402 8.599 -2.712 1.00 76.44 92 VAL A CA 1
ATOM 714 C C . VAL A 1 92 ? 9.786 8.977 -2.176 1.00 76.44 92 VAL A C 1
ATOM 716 O O . VAL A 1 92 ? 10.079 10.167 -2.009 1.00 76.44 92 VAL A O 1
ATOM 719 N N . GLN A 1 93 ? 10.646 7.989 -1.927 1.00 71.62 93 GLN A N 1
ATOM 720 C CA . GLN A 1 93 ? 11.931 8.193 -1.260 1.00 71.62 93 GLN A CA 1
ATOM 721 C C . GLN A 1 93 ? 13.037 8.653 -2.211 1.00 71.62 93 GLN A C 1
ATOM 723 O O . GLN A 1 93 ? 13.315 8.015 -3.225 1.00 71.62 93 GLN A O 1
ATOM 728 N N . ASP A 1 94 ? 13.705 9.757 -1.873 1.00 72.62 94 ASP A N 1
ATOM 729 C CA . ASP A 1 94 ? 14.765 10.333 -2.711 1.00 72.62 94 ASP A CA 1
ATOM 730 C C . ASP A 1 94 ? 16.059 9.517 -2.695 1.00 72.62 94 ASP A C 1
ATOM 732 O O . ASP A 1 94 ? 16.822 9.538 -3.663 1.00 72.62 94 ASP A O 1
ATOM 736 N N . SER A 1 95 ? 16.311 8.773 -1.621 1.00 69.81 95 SER A N 1
ATOM 737 C CA . SER A 1 95 ? 17.449 7.868 -1.495 1.00 69.81 95 SER A CA 1
ATOM 738 C C . SER A 1 95 ? 17.371 6.691 -2.460 1.00 69.81 95 SER A C 1
ATOM 740 O O . SER A 1 95 ? 18.418 6.224 -2.905 1.00 69.81 95 SER A O 1
ATOM 742 N N . VAL A 1 96 ? 16.159 6.283 -2.849 1.00 72.69 96 VAL A N 1
ATOM 743 C CA . VAL A 1 96 ? 15.910 5.128 -3.721 1.00 72.69 96 VAL A CA 1
ATOM 744 C C . VAL A 1 96 ? 15.527 5.550 -5.140 1.00 72.69 96 VAL A C 1
ATOM 746 O O . VAL A 1 96 ? 16.089 5.030 -6.102 1.00 72.69 96 VAL A O 1
ATOM 749 N N . ASN A 1 97 ? 14.603 6.499 -5.300 1.00 80.00 97 ASN A N 1
ATOM 750 C CA . ASN A 1 97 ? 14.150 6.959 -6.609 1.00 80.00 97 ASN A CA 1
ATOM 751 C C . ASN A 1 97 ? 15.134 7.967 -7.210 1.00 80.00 97 ASN A C 1
ATOM 753 O O . ASN A 1 97 ? 15.082 9.167 -6.926 1.00 80.00 97 ASN A O 1
ATOM 757 N N . LYS A 1 98 ? 16.021 7.467 -8.075 1.00 85.25 98 LYS A N 1
ATOM 758 C CA . LYS A 1 98 ? 17.004 8.277 -8.813 1.00 85.25 98 LYS A CA 1
ATOM 759 C C . LYS A 1 98 ? 16.546 8.632 -10.226 1.00 85.25 98 LYS A C 1
ATOM 761 O O . LYS A 1 98 ? 17.349 9.116 -11.023 1.00 85.25 98 LYS A O 1
ATOM 766 N N . ARG A 1 99 ? 15.266 8.413 -10.540 1.00 85.62 99 ARG A N 1
ATOM 767 C CA . ARG A 1 99 ? 14.714 8.691 -11.865 1.00 85.62 99 ARG A CA 1
ATOM 768 C C . ARG A 1 99 ? 14.772 10.185 -12.168 1.00 85.62 99 ARG A C 1
ATOM 770 O O . ARG A 1 99 ? 14.583 11.032 -11.292 1.00 85.62 99 ARG A O 1
ATOM 777 N N . THR A 1 100 ? 14.980 10.500 -13.437 1.00 89.75 100 THR A N 1
ATOM 778 C CA . THR A 1 100 ? 15.001 11.870 -13.970 1.00 89.75 100 THR A CA 1
ATOM 779 C C . THR A 1 100 ? 13.754 12.200 -14.794 1.00 89.75 100 THR A C 1
ATOM 781 O O . THR A 1 100 ? 13.645 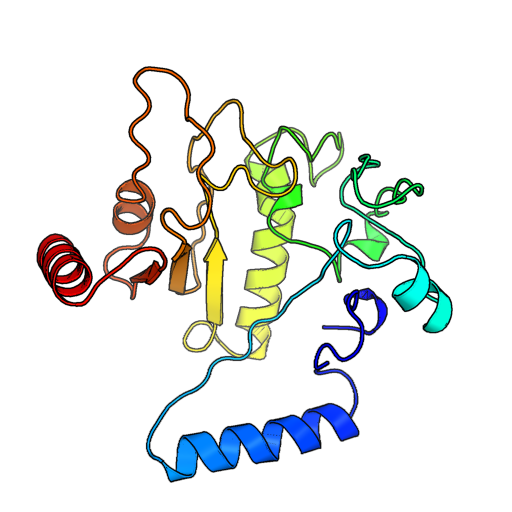13.297 -15.339 1.00 89.75 100 THR A O 1
ATOM 784 N N . ASP A 1 101 ? 12.808 11.264 -14.886 1.00 87.56 101 ASP A N 1
ATOM 785 C CA . ASP A 1 101 ? 11.556 11.422 -15.616 1.00 87.56 101 ASP A CA 1
ATOM 786 C C . ASP A 1 101 ? 10.433 12.024 -14.746 1.00 87.56 101 ASP A C 1
ATOM 788 O O . ASP A 1 101 ? 10.652 12.503 -13.630 1.00 87.56 101 ASP A O 1
ATOM 792 N N . GLY A 1 102 ? 9.196 12.007 -15.258 1.00 88.56 102 GLY A N 1
ATOM 793 C CA . GLY A 1 102 ? 8.015 12.553 -14.575 1.00 88.56 102 GLY A CA 1
ATOM 794 C C . GLY A 1 102 ? 7.646 11.880 -13.245 1.00 88.56 102 GLY A C 1
ATOM 795 O O . GLY A 1 102 ? 6.738 12.368 -12.568 1.00 88.56 102 GLY A O 1
ATOM 796 N N . TYR A 1 103 ? 8.350 10.810 -12.861 1.00 88.06 103 TYR A N 1
ATOM 797 C CA . TYR A 1 103 ? 8.137 10.038 -11.640 1.00 88.06 103 TYR A CA 1
ATOM 798 C C . TYR A 1 103 ? 9.306 10.126 -10.645 1.00 88.06 103 TYR A C 1
ATOM 800 O O . TYR A 1 103 ? 9.253 9.474 -9.606 1.00 88.06 103 TYR A O 1
ATOM 808 N N . GLY A 1 104 ? 10.347 10.926 -10.916 1.00 86.38 104 GLY A N 1
ATOM 809 C CA . GLY A 1 104 ? 11.488 11.128 -10.013 1.00 86.38 104 GLY A CA 1
ATOM 810 C C . GLY A 1 104 ? 11.985 12.571 -9.917 1.00 86.38 104 GLY A C 1
ATOM 811 O O . GLY A 1 104 ? 11.399 13.512 -10.462 1.00 86.38 104 GLY A O 1
ATOM 812 N N . GLY A 1 105 ? 13.064 12.767 -9.160 1.00 86.56 105 GLY A N 1
ATOM 813 C CA . GLY A 1 105 ? 13.644 14.085 -8.908 1.00 86.56 105 GLY A CA 1
ATOM 814 C C . GLY A 1 105 ? 12.876 14.868 -7.844 1.00 86.56 105 GLY A C 1
ATOM 815 O O . GLY A 1 105 ? 13.201 14.772 -6.666 1.00 86.56 105 GLY A O 1
ATOM 816 N N . SER A 1 106 ? 11.865 15.652 -8.228 1.00 87.12 106 SER A N 1
ATOM 817 C CA . SER A 1 106 ? 11.112 16.507 -7.289 1.00 87.12 106 SER A CA 1
ATOM 818 C C . SER A 1 106 ? 10.131 15.718 -6.407 1.00 87.12 106 SER A C 1
ATOM 820 O O . SER A 1 106 ? 9.662 14.653 -6.804 1.00 87.12 106 SER A O 1
ATOM 822 N N . ILE A 1 107 ? 9.748 16.261 -5.242 1.00 80.19 107 ILE A N 1
ATOM 823 C CA . ILE A 1 107 ? 8.736 15.639 -4.359 1.00 80.19 107 ILE A CA 1
ATOM 824 C C . ILE A 1 107 ? 7.404 15.413 -5.094 1.00 80.19 107 ILE A C 1
ATOM 826 O O . ILE A 1 107 ? 6.780 14.364 -4.930 1.00 80.19 107 ILE A O 1
ATOM 830 N N . HIS A 1 108 ? 6.994 16.360 -5.946 1.00 82.81 108 HIS A N 1
ATOM 831 C CA . HIS A 1 108 ? 5.782 16.238 -6.761 1.00 82.81 108 HIS A CA 1
ATOM 832 C C . HIS A 1 108 ? 5.844 15.028 -7.699 1.00 82.81 108 HIS A C 1
ATOM 834 O O . HIS A 1 108 ? 4.898 14.247 -7.763 1.00 82.81 108 HIS A O 1
ATOM 840 N N . ASN A 1 109 ? 6.964 14.842 -8.397 1.00 86.44 109 ASN A N 1
ATOM 841 C CA . ASN A 1 109 ? 7.137 13.717 -9.313 1.00 86.44 109 ASN A CA 1
ATOM 842 C C . ASN A 1 109 ? 7.243 12.385 -8.563 1.00 86.44 109 ASN A C 1
ATOM 844 O O . ASN A 1 109 ? 6.613 11.411 -8.957 1.00 86.44 109 ASN A O 1
ATOM 848 N N . ARG A 1 110 ? 7.964 12.354 -7.439 1.00 85.50 110 ARG A N 1
ATOM 849 C CA . ARG A 1 110 ? 8.083 11.168 -6.578 1.00 85.50 110 ARG A CA 1
ATOM 850 C C . ARG A 1 110 ? 6.746 10.731 -5.969 1.00 85.50 110 ARG A C 1
ATOM 852 O O . ARG A 1 110 ? 6.462 9.542 -5.868 1.00 85.50 110 ARG A O 1
ATOM 859 N N . SER A 1 111 ? 5.886 11.691 -5.629 1.00 84.62 111 SER A N 1
ATOM 860 C CA . SER A 1 111 ? 4.529 11.428 -5.127 1.00 84.62 111 SER A CA 1
ATOM 861 C C . SER A 1 111 ? 3.533 11.039 -6.225 1.00 84.62 111 SER A C 1
ATOM 863 O O . SER A 1 111 ? 2.491 10.459 -5.920 1.00 84.62 111 SER A O 1
ATOM 865 N N . ARG A 1 112 ? 3.830 11.340 -7.498 1.00 86.75 112 ARG A N 1
ATOM 866 C CA . ARG A 1 112 ? 2.899 11.171 -8.626 1.00 86.75 112 ARG A CA 1
ATOM 867 C C . ARG A 1 112 ? 2.353 9.755 -8.718 1.00 86.75 112 ARG A C 1
ATOM 869 O O . ARG A 1 112 ? 1.144 9.577 -8.793 1.00 86.75 112 ARG A O 1
ATOM 876 N N . PHE A 1 113 ? 3.234 8.761 -8.661 1.00 84.56 113 PHE A N 1
ATOM 877 C CA . PHE A 1 113 ? 2.837 7.366 -8.810 1.00 84.56 113 PHE A CA 1
ATOM 878 C C . PHE A 1 113 ? 1.836 6.922 -7.731 1.00 84.56 113 PHE A C 1
ATOM 880 O O . PHE A 1 113 ? 0.821 6.290 -8.023 1.00 84.56 113 PHE A O 1
ATOM 887 N N . VAL A 1 114 ? 2.082 7.319 -6.481 1.00 83.88 114 VAL A N 1
ATOM 888 C CA . VAL A 1 114 ? 1.193 7.024 -5.349 1.00 83.88 114 VAL A CA 1
ATOM 889 C C . VAL A 1 114 ? -0.181 7.650 -5.555 1.00 83.88 114 VAL A C 1
ATOM 891 O O . VAL A 1 114 ? -1.201 6.998 -5.334 1.00 83.88 114 VAL A O 1
ATOM 894 N N . LEU A 1 115 ? -0.209 8.911 -5.988 1.00 86.12 115 LEU A N 1
ATOM 895 C CA . LEU A 1 115 ? -1.450 9.640 -6.224 1.00 86.12 115 LEU A CA 1
ATOM 896 C C . LEU A 1 115 ? -2.249 9.030 -7.382 1.00 86.12 115 LEU A C 1
ATOM 898 O O . LEU A 1 115 ? -3.452 8.851 -7.234 1.00 86.12 115 LEU A O 1
ATOM 902 N N . GLU A 1 116 ? -1.592 8.620 -8.468 1.00 88.50 116 GLU A N 1
ATOM 903 C CA . GLU A 1 116 ? -2.237 7.939 -9.600 1.00 88.50 116 GLU A CA 1
ATOM 904 C C . GLU A 1 116 ? -2.871 6.599 -9.182 1.00 88.50 116 GLU A C 1
ATOM 906 O O . GLU A 1 116 ? -4.008 6.308 -9.559 1.00 88.50 116 GLU A O 1
ATOM 911 N N . ILE A 1 117 ? -2.194 5.801 -8.342 1.00 86.00 117 ILE A N 1
ATOM 912 C CA . ILE A 1 117 ? -2.776 4.566 -7.783 1.00 86.00 117 ILE A CA 1
ATOM 913 C C . ILE A 1 117 ? -4.002 4.886 -6.931 1.00 86.00 117 ILE A C 1
ATOM 915 O O . ILE A 1 117 ? -5.046 4.246 -7.067 1.00 86.00 117 ILE A O 1
ATOM 919 N N . VAL A 1 118 ? -3.875 5.857 -6.028 1.00 86.88 118 VAL A N 1
ATOM 920 C CA . VAL A 1 118 ? -4.965 6.260 -5.138 1.00 86.88 118 VAL A CA 1
ATOM 921 C C . VAL A 1 118 ? -6.172 6.721 -5.940 1.00 86.88 118 VAL A C 1
ATOM 923 O O . VAL A 1 118 ? -7.284 6.287 -5.652 1.00 86.88 118 VAL A O 1
ATOM 926 N N . GLU A 1 119 ? -5.969 7.564 -6.948 1.00 88.50 119 GLU A N 1
ATOM 927 C CA . GLU A 1 119 ? -7.033 8.042 -7.828 1.00 88.50 119 GLU A CA 1
ATOM 928 C C . GLU A 1 119 ? -7.713 6.884 -8.556 1.00 88.50 119 GLU A C 1
ATOM 930 O O . GLU A 1 119 ? -8.940 6.787 -8.508 1.00 88.50 119 GLU A O 1
ATOM 935 N N . ALA A 1 120 ? -6.943 5.951 -9.122 1.00 90.62 120 ALA A N 1
ATOM 936 C CA . ALA A 1 120 ? -7.489 4.774 -9.789 1.00 90.62 120 ALA A CA 1
ATOM 937 C C . ALA A 1 120 ? -8.312 3.887 -8.836 1.00 90.62 120 ALA A C 1
ATOM 939 O O . ALA A 1 120 ? -9.396 3.424 -9.194 1.00 90.62 120 ALA A O 1
ATOM 940 N N . VAL A 1 121 ? -7.848 3.663 -7.602 1.00 89.56 121 VAL A N 1
ATOM 941 C CA . VAL A 1 121 ? -8.598 2.882 -6.602 1.00 89.56 121 VAL A CA 1
ATOM 942 C C . VAL A 1 121 ? -9.868 3.623 -6.178 1.00 89.56 121 VAL A C 1
ATOM 944 O O . VAL A 1 121 ? -10.948 3.030 -6.156 1.00 89.56 121 VAL A O 1
ATOM 947 N N . VAL A 1 122 ? -9.772 4.926 -5.901 1.00 91.00 122 VAL A N 1
ATOM 948 C CA . VAL A 1 122 ? -10.918 5.766 -5.528 1.00 91.00 122 VAL A CA 1
ATOM 949 C C . VAL A 1 122 ? -11.970 5.791 -6.636 1.00 91.00 122 VAL A C 1
ATOM 951 O O . VAL A 1 122 ? -13.157 5.705 -6.326 1.00 91.00 122 VAL A O 1
ATOM 954 N N . GLU A 1 123 ? -11.567 5.859 -7.905 1.00 94.44 123 GLU A N 1
ATOM 955 C CA . GLU A 1 123 ? -12.480 5.791 -9.050 1.00 94.44 123 GLU A CA 1
ATOM 956 C C . GLU A 1 123 ? -13.262 4.468 -9.072 1.00 94.44 123 GLU A C 1
ATOM 958 O O . GLU A 1 123 ? -14.455 4.456 -9.375 1.00 94.44 123 GLU A O 1
ATOM 963 N N . LYS A 1 124 ? -12.618 3.347 -8.716 1.00 94.75 124 LYS A N 1
ATOM 964 C CA . LYS A 1 124 ? -13.242 2.015 -8.777 1.00 94.75 124 LYS A CA 1
ATOM 965 C C . LYS A 1 124 ? -14.095 1.658 -7.567 1.00 94.75 124 LYS A C 1
ATOM 967 O O . LYS A 1 124 ? -15.153 1.059 -7.744 1.00 94.75 124 LYS A O 1
ATOM 972 N N . ILE A 1 125 ? -13.647 1.966 -6.348 1.00 93.31 125 ILE A N 1
ATOM 973 C CA . ILE A 1 125 ? -14.321 1.507 -5.115 1.00 93.31 125 ILE A CA 1
ATOM 974 C C . ILE A 1 125 ? -14.826 2.640 -4.220 1.00 93.31 125 ILE A C 1
ATOM 976 O O . ILE A 1 125 ? -15.506 2.386 -3.222 1.00 93.31 125 ILE A O 1
ATOM 980 N N . GLY A 1 126 ? -14.540 3.888 -4.586 1.00 90.44 126 GLY A N 1
ATOM 981 C CA . GLY A 1 126 ? -14.961 5.071 -3.858 1.00 90.44 126 GLY A CA 1
ATOM 982 C C . GLY A 1 126 ? -14.031 5.449 -2.705 1.00 90.44 126 GLY A C 1
ATOM 983 O O . GLY A 1 126 ? -13.414 4.622 -2.029 1.00 90.44 126 GLY A O 1
ATOM 984 N N . VAL A 1 127 ? -13.997 6.750 -2.425 1.00 86.25 127 VAL A N 1
ATOM 985 C CA . VAL A 1 127 ? -13.118 7.357 -1.416 1.00 86.25 127 VAL A CA 1
ATOM 986 C C . VAL A 1 127 ? -13.358 6.828 0.001 1.00 86.25 127 VAL A C 1
ATOM 988 O O . VAL A 1 127 ? -12.419 6.627 0.759 1.00 86.25 127 VAL A O 1
ATOM 991 N N . LYS A 1 128 ? -14.612 6.511 0.347 1.00 88.50 128 LYS A N 1
ATOM 992 C CA . LYS A 1 128 ? -14.987 6.000 1.678 1.00 88.50 128 LYS A CA 1
ATOM 993 C C . LYS A 1 128 ? -14.502 4.571 1.954 1.00 88.50 128 LYS A C 1
ATOM 995 O O . LYS A 1 128 ? -14.585 4.129 3.091 1.00 88.50 128 LYS A O 1
ATOM 1000 N N . ARG A 1 129 ? -14.050 3.845 0.925 1.00 89.69 129 ARG A N 1
ATOM 1001 C CA . ARG A 1 129 ? -13.541 2.465 1.018 1.00 89.69 129 ARG A CA 1
ATOM 1002 C C . ARG A 1 129 ? -12.045 2.375 0.715 1.00 89.69 129 ARG A C 1
ATOM 1004 O O . ARG A 1 129 ? -11.523 1.279 0.551 1.00 89.69 129 ARG A O 1
ATOM 1011 N N . THR A 1 130 ? -11.370 3.521 0.616 1.00 88.81 130 THR A N 1
ATOM 1012 C CA . THR A 1 130 ? -9.957 3.598 0.250 1.00 88.81 130 THR A CA 1
ATOM 1013 C C . THR A 1 130 ? -9.149 4.187 1.402 1.00 88.81 130 THR A C 1
ATOM 1015 O O . THR A 1 130 ? -9.463 5.267 1.905 1.00 88.81 130 THR A O 1
ATOM 1018 N N . GLY A 1 131 ? -8.089 3.482 1.793 1.00 84.12 131 GLY A N 1
ATOM 1019 C CA . GLY A 1 131 ? -7.072 3.941 2.739 1.00 84.12 131 GLY A CA 1
ATOM 1020 C C . GLY A 1 131 ? -5.675 3.823 2.131 1.00 84.12 131 GLY A C 1
ATOM 1021 O O . GLY A 1 131 ? -5.460 3.019 1.225 1.00 84.12 131 GLY A O 1
ATOM 1022 N N . VAL A 1 132 ? -4.732 4.618 2.626 1.00 83.25 132 VAL A N 1
ATOM 1023 C CA . VAL A 1 132 ? -3.308 4.573 2.282 1.00 83.25 132 VAL A CA 1
ATOM 1024 C C . VAL A 1 132 ? -2.501 4.372 3.553 1.00 83.25 132 VAL A C 1
ATOM 1026 O O . VAL A 1 132 ? -2.742 5.015 4.569 1.00 83.25 132 VAL A O 1
ATOM 1029 N N . ARG A 1 133 ? -1.522 3.472 3.494 1.00 76.94 133 ARG A N 1
ATOM 1030 C CA . ARG A 1 133 ? -0.560 3.244 4.572 1.00 76.94 133 ARG A CA 1
ATOM 1031 C C . ARG A 1 133 ? 0.803 3.769 4.152 1.00 76.94 133 ARG A C 1
ATOM 1033 O O . ARG A 1 133 ? 1.204 3.547 3.013 1.00 76.94 133 ARG A O 1
ATOM 1040 N N . PHE A 1 134 ? 1.508 4.420 5.066 1.00 72.56 134 PHE A N 1
ATOM 1041 C CA . PHE A 1 134 ? 2.879 4.870 4.855 1.00 72.56 134 PHE A CA 1
ATOM 1042 C C . PHE A 1 134 ? 3.698 4.776 6.145 1.00 72.56 134 PHE A C 1
ATOM 1044 O O . PHE A 1 134 ? 3.146 4.723 7.242 1.00 72.56 134 PHE A O 1
ATOM 1051 N N . SER A 1 135 ? 5.023 4.786 6.016 1.00 68.69 135 SER A N 1
ATOM 1052 C CA . SER A 1 135 ? 5.940 4.588 7.145 1.00 68.69 135 SER A CA 1
ATOM 1053 C C . SER A 1 135 ? 7.101 5.587 7.039 1.00 68.69 135 SER A C 1
ATOM 1055 O O . SER A 1 135 ? 8.201 5.202 6.650 1.00 68.69 135 SER A O 1
ATOM 1057 N N . PRO A 1 136 ? 6.882 6.881 7.358 1.00 67.06 136 PRO A N 1
ATOM 1058 C CA . PRO A 1 136 ? 7.753 7.991 6.940 1.00 67.06 136 PRO A CA 1
ATOM 1059 C C . PRO A 1 136 ? 9.159 7.937 7.543 1.00 67.06 136 PRO A C 1
ATOM 1061 O O . PRO A 1 136 ? 10.093 8.527 7.010 1.00 67.06 136 PRO A O 1
ATOM 1064 N N . TRP A 1 137 ? 9.281 7.241 8.672 1.00 62.09 137 TRP A N 1
ATOM 1065 C CA . TRP A 1 137 ? 10.500 7.118 9.469 1.00 62.09 137 TRP A CA 1
ATOM 1066 C C . TRP A 1 137 ? 11.130 5.727 9.375 1.00 62.09 137 TRP A C 1
ATOM 1068 O O . TRP A 1 137 ? 12.109 5.449 10.065 1.00 62.09 137 TRP A O 1
ATOM 1078 N N . SER A 1 138 ? 10.553 4.822 8.579 1.00 58.81 138 SER A N 1
ATOM 1079 C CA . SER A 1 138 ? 11.090 3.472 8.459 1.00 58.81 138 SER A CA 1
ATOM 1080 C C . SER A 1 138 ? 12.401 3.501 7.682 1.00 58.81 138 SER A C 1
ATOM 1082 O O . SER A 1 138 ? 12.423 3.859 6.508 1.00 58.81 138 SER A O 1
ATOM 1084 N N . GLN A 1 139 ? 13.485 3.081 8.337 1.00 55.12 139 GLN A N 1
ATOM 1085 C CA . GLN A 1 139 ? 14.779 2.856 7.686 1.00 55.12 139 GLN A CA 1
ATOM 1086 C C . GLN A 1 139 ? 14.987 1.394 7.252 1.00 55.12 139 GLN A C 1
ATOM 1088 O O . GLN A 1 139 ? 16.039 1.006 6.743 1.00 55.12 139 GLN A O 1
ATOM 1093 N N . SER A 1 140 ? 13.982 0.543 7.478 1.00 50.22 140 SER A N 1
ATOM 1094 C CA . SER A 1 140 ? 14.065 -0.877 7.133 1.00 50.22 140 SER A CA 1
ATOM 1095 C C . SER A 1 140 ? 14.288 -1.066 5.631 1.00 50.22 140 SER A C 1
ATOM 1097 O O . SER A 1 140 ? 13.772 -0.296 4.824 1.00 50.22 140 SER A O 1
ATOM 1099 N N . GLN A 1 141 ? 15.008 -2.120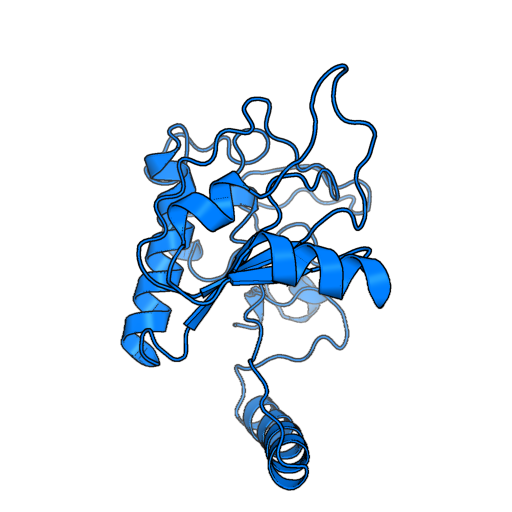 5.248 1.00 50.09 141 GLN A N 1
ATOM 1100 C CA . GLN A 1 141 ? 15.201 -2.510 3.847 1.00 50.09 141 GLN A CA 1
ATOM 1101 C C . GLN A 1 141 ? 15.955 -1.487 2.974 1.00 50.09 141 GLN A C 1
ATOM 1103 O O . GLN A 1 141 ? 15.763 -1.449 1.762 1.00 50.09 141 GLN A O 1
ATOM 1108 N N . GLY A 1 142 ? 16.819 -0.651 3.565 1.00 47.00 142 GLY A N 1
ATOM 1109 C CA . GLY A 1 142 ? 17.611 0.346 2.828 1.00 47.00 142 GLY A CA 1
ATOM 1110 C C . GLY A 1 142 ? 16.787 1.545 2.355 1.00 47.00 142 GLY A C 1
ATOM 1111 O O . GLY A 1 142 ? 17.050 2.090 1.284 1.00 47.00 142 GLY A O 1
ATOM 1112 N N . HIS A 1 143 ? 15.751 1.881 3.117 1.00 49.31 143 HIS A N 1
ATOM 1113 C CA . HIS A 1 143 ? 14.937 3.085 2.990 1.00 49.31 143 HIS A CA 1
ATOM 1114 C C . HIS A 1 143 ? 15.465 4.151 3.965 1.00 49.31 143 HIS A C 1
ATOM 1116 O O . HIS A 1 143 ? 16.078 3.818 4.975 1.00 49.31 143 HIS A O 1
ATOM 1122 N N . GLY A 1 144 ? 15.288 5.433 3.661 1.00 44.00 144 GLY A N 1
ATOM 1123 C CA . GLY A 1 144 ? 15.771 6.532 4.502 1.00 44.00 144 GLY A CA 1
ATOM 1124 C C . GLY A 1 144 ? 15.951 7.808 3.693 1.00 44.00 144 GLY A C 1
ATOM 1125 O O . GLY A 1 144 ? 16.768 7.841 2.779 1.00 44.00 144 GLY A O 1
ATOM 1126 N N . ASN A 1 145 ? 15.178 8.850 3.993 1.00 44.78 145 ASN A N 1
ATOM 1127 C CA . ASN A 1 145 ? 15.307 10.147 3.327 1.00 44.78 145 ASN A CA 1
ATOM 1128 C C . ASN A 1 145 ? 16.356 11.006 4.047 1.00 44.78 145 ASN A C 1
ATOM 1130 O O . ASN A 1 145 ? 16.321 11.113 5.270 1.00 44.78 145 ASN A O 1
ATOM 1134 N N . ALA A 1 146 ? 17.208 11.707 3.293 1.00 33.59 146 ALA A N 1
ATOM 1135 C CA . ALA A 1 146 ? 18.047 12.792 3.832 1.00 33.59 146 ALA A CA 1
ATOM 1136 C C . ALA A 1 146 ? 17.226 14.064 4.154 1.00 33.59 146 ALA A C 1
ATOM 1138 O O . ALA A 1 146 ? 17.719 15.019 4.752 1.00 33.59 146 ALA A O 1
ATOM 1139 N N . GLN A 1 147 ? 15.961 14.088 3.728 1.00 36.22 147 GLN A N 1
ATOM 1140 C CA . GLN A 1 147 ? 14.982 15.139 3.974 1.00 36.22 147 GLN A CA 1
ATOM 1141 C C . GLN A 1 147 ? 13.667 14.471 4.387 1.00 36.22 147 GLN A C 1
ATOM 1143 O O . GLN A 1 147 ? 12.802 14.178 3.561 1.00 36.22 147 GLN A O 1
ATOM 1148 N N . SER A 1 148 ? 13.510 14.182 5.674 1.00 36.66 148 SER A N 1
ATOM 1149 C CA . SER A 1 148 ? 12.220 13.815 6.255 1.00 36.66 148 SER A CA 1
ATOM 1150 C C . SER A 1 148 ? 11.301 15.046 6.278 1.00 36.66 148 SER A C 1
ATOM 1152 O O . SER A 1 148 ? 11.129 15.669 7.323 1.00 36.66 148 SER A O 1
ATOM 1154 N N . SER A 1 149 ? 10.746 15.420 5.119 1.00 34.47 149 SER A N 1
ATOM 1155 C CA . SER A 1 149 ? 9.716 16.458 4.996 1.00 34.47 149 SER A CA 1
ATOM 1156 C C . SER A 1 149 ? 8.484 15.929 4.245 1.00 34.47 149 SER A C 1
ATOM 1158 O O . SER A 1 149 ? 8.625 15.318 3.184 1.00 34.47 149 SER A O 1
ATOM 1160 N N . PRO A 1 150 ? 7.270 16.142 4.783 1.00 39.72 150 PRO A N 1
ATOM 1161 C CA . PRO A 1 150 ? 6.058 15.427 4.405 1.00 39.72 150 PRO A CA 1
ATOM 1162 C C . PRO A 1 150 ? 5.192 16.173 3.383 1.00 39.72 150 PRO A C 1
ATOM 1164 O O . PRO A 1 150 ? 3.999 16.366 3.598 1.00 39.72 150 PRO A O 1
ATOM 1167 N N . ASP A 1 151 ? 5.746 16.556 2.238 1.00 32.25 151 ASP A N 1
ATOM 1168 C CA . ASP A 1 151 ? 4.948 17.204 1.184 1.00 32.25 151 ASP A CA 1
ATOM 1169 C C . ASP A 1 151 ? 4.189 16.191 0.303 1.00 32.25 151 ASP A C 1
ATOM 1171 O O . ASP A 1 151 ? 3.966 16.410 -0.888 1.00 32.25 151 ASP A O 1
ATOM 1175 N N . ILE A 1 152 ? 3.741 15.073 0.885 1.00 40.81 152 ILE A N 1
ATOM 1176 C CA . ILE A 1 152 ? 2.730 14.234 0.243 1.00 40.81 152 ILE A CA 1
ATOM 1177 C C . ILE A 1 152 ? 1.366 14.824 0.602 1.00 40.81 152 ILE A C 1
ATOM 1179 O O . ILE A 1 152 ? 0.737 14.440 1.588 1.00 40.81 152 ILE A O 1
ATOM 1183 N N . GLN A 1 153 ? 0.887 15.756 -0.224 1.00 32.03 153 GLN A N 1
ATOM 1184 C CA . GLN A 1 153 ? -0.513 16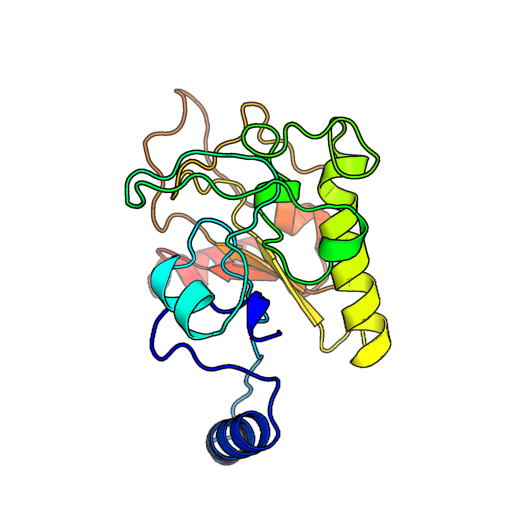.182 -0.211 1.00 32.03 153 GLN A CA 1
ATOM 1185 C C . GLN A 1 153 ? -1.402 15.044 -0.738 1.00 32.03 153 GLN A C 1
ATOM 1187 O O . GLN A 1 153 ? -1.906 15.069 -1.861 1.00 32.03 153 GLN A O 1
ATOM 1192 N N . LEU A 1 154 ? -1.583 14.000 0.067 1.00 37.25 154 LEU A N 1
ATOM 1193 C CA . LEU A 1 154 ? -2.640 13.024 -0.149 1.00 37.25 154 LEU A CA 1
ATOM 1194 C C . LEU A 1 154 ? -3.954 13.769 0.108 1.00 37.25 154 LEU A C 1
ATOM 1196 O O . LEU A 1 154 ? -4.242 14.202 1.213 1.00 37.25 154 LEU A O 1
ATOM 1200 N N . HIS A 1 155 ? -4.759 14.000 -0.921 1.00 36.56 155 HIS A N 1
ATOM 1201 C CA . HIS A 1 155 ? -6.005 14.742 -0.716 1.00 36.56 155 HIS A CA 1
ATOM 1202 C C . HIS A 1 155 ? -7.167 13.840 -0.271 1.00 36.56 155 HIS A C 1
ATOM 1204 O O . HIS A 1 155 ? -8.229 14.378 0.053 1.00 36.56 155 HIS A O 1
ATOM 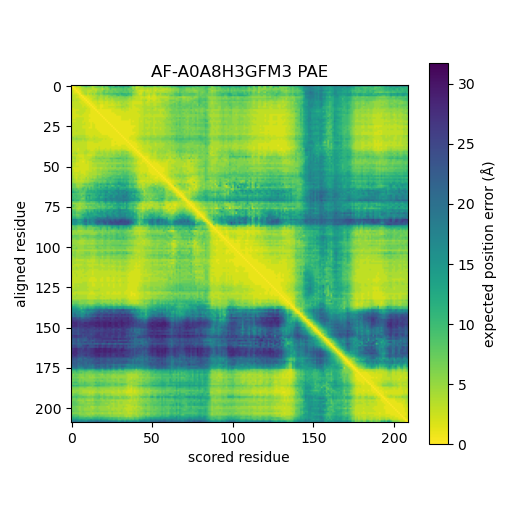1210 N N . LYS A 1 156 ? -7.064 12.491 -0.347 1.00 44.84 156 LYS A N 1
ATOM 1211 C CA . LYS A 1 156 ? -8.297 11.676 -0.491 1.00 44.84 156 LYS A CA 1
ATOM 1212 C C . LYS A 1 156 ? -8.473 10.332 0.271 1.00 44.84 156 LYS A C 1
ATOM 1214 O O . LYS A 1 156 ? -9.629 10.094 0.590 1.00 44.84 156 LYS A O 1
ATOM 1219 N N . PRO A 1 157 ? -7.499 9.479 0.651 1.00 39.44 157 PRO A N 1
ATOM 1220 C CA . PRO A 1 157 ? -7.824 8.224 1.389 1.00 39.44 157 PRO A CA 1
ATOM 1221 C C . PRO A 1 157 ? -7.218 8.088 2.805 1.00 39.44 157 PRO A C 1
ATOM 1223 O O . PRO A 1 157 ? -6.079 8.481 3.018 1.00 39.44 157 PRO A O 1
ATOM 1226 N N . GLY A 1 158 ? -7.953 7.503 3.765 1.00 29.52 158 GLY A N 1
ATOM 1227 C CA . GLY A 1 158 ? -7.566 7.409 5.192 1.00 29.52 158 GLY A CA 1
ATOM 1228 C C . GLY A 1 158 ? -6.123 6.944 5.440 1.00 29.52 158 GLY A C 1
ATOM 1229 O O . GLY A 1 158 ? -5.701 5.976 4.819 1.00 29.52 158 GLY A O 1
ATOM 1230 N N . ILE A 1 159 ? -5.380 7.608 6.331 1.00 41.47 159 ILE A N 1
ATOM 1231 C CA . ILE A 1 159 ? -3.953 7.329 6.569 1.00 41.47 159 ILE A CA 1
ATOM 1232 C C . ILE A 1 159 ? -3.755 6.287 7.675 1.00 41.47 159 ILE A C 1
ATOM 1234 O O . ILE A 1 159 ? -4.322 6.424 8.758 1.00 41.47 159 ILE A O 1
ATOM 1238 N N . ASN A 1 160 ? -2.894 5.297 7.419 1.00 39.25 160 ASN A N 1
ATOM 1239 C CA . ASN A 1 160 ? -2.268 4.460 8.441 1.00 39.25 160 ASN A CA 1
ATOM 1240 C C . ASN A 1 160 ? -0.756 4.739 8.490 1.00 39.25 160 ASN A C 1
ATOM 1242 O O . ASN A 1 160 ? -0.063 4.461 7.512 1.00 39.25 160 ASN A O 1
ATOM 1246 N N . ALA A 1 161 ? -0.253 5.295 9.592 1.00 46.59 161 ALA A N 1
ATOM 1247 C CA . ALA A 1 161 ? 1.176 5.531 9.778 1.00 46.59 161 ALA A CA 1
ATOM 1248 C C . ALA A 1 161 ? 1.773 4.485 10.730 1.00 46.59 161 ALA A C 1
ATOM 1250 O O . ALA A 1 161 ? 1.390 4.430 11.899 1.00 46.59 161 ALA A O 1
ATOM 1251 N N . ASP A 1 162 ? 2.718 3.665 10.262 1.00 44.75 162 ASP A N 1
ATOM 1252 C CA . ASP A 1 162 ? 3.455 2.774 11.166 1.00 44.75 162 ASP A CA 1
ATOM 1253 C C . ASP A 1 162 ? 4.46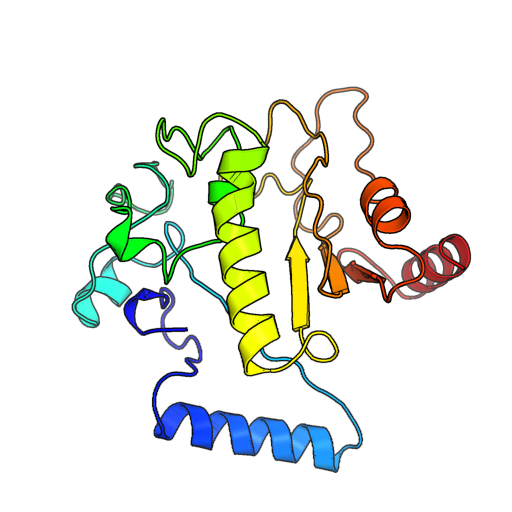8 3.584 11.990 1.00 44.75 162 ASP A C 1
ATOM 1255 O O . ASP A 1 162 ? 5.391 4.202 11.458 1.00 44.75 162 ASP A O 1
ATOM 1259 N N . GLY A 1 163 ? 4.307 3.563 13.304 1.00 37.81 163 GLY A N 1
ATOM 1260 C CA . GLY A 1 163 ? 5.282 3.951 14.309 1.00 37.81 163 GLY A CA 1
ATOM 1261 C C . GLY A 1 163 ? 6.210 2.791 14.693 1.00 37.81 163 GLY A C 1
ATOM 1262 O O . GLY A 1 163 ? 5.787 1.673 14.956 1.00 37.81 163 GLY A O 1
ATOM 1263 N N . ASN A 1 164 ? 7.509 3.076 14.747 1.00 42.12 164 ASN A N 1
ATOM 1264 C CA . ASN A 1 164 ? 8.515 2.425 15.600 1.00 42.12 164 ASN A CA 1
ATOM 1265 C C . ASN A 1 164 ? 8.731 0.897 15.565 1.00 42.12 164 ASN A C 1
ATOM 1267 O O . ASN A 1 164 ? 9.401 0.373 16.451 1.00 42.12 164 ASN A O 1
ATOM 1271 N N . GLY A 1 165 ? 8.289 0.166 14.542 1.00 34.44 165 GLY A N 1
ATOM 1272 C CA . GLY A 1 165 ? 8.582 -1.274 14.449 1.00 34.44 165 GLY A CA 1
ATOM 1273 C C . GLY A 1 165 ? 10.068 -1.634 14.274 1.00 34.44 165 GLY A C 1
ATOM 1274 O O . GLY A 1 165 ? 10.479 -2.704 14.707 1.00 34.44 165 GLY A O 1
ATOM 1275 N N . THR A 1 166 ? 10.882 -0.762 13.665 1.00 35.50 166 THR A N 1
ATOM 1276 C CA . THR A 1 166 ? 12.298 -1.038 13.332 1.00 35.50 166 THR A CA 1
ATOM 1277 C C . THR A 1 166 ? 13.106 0.250 13.096 1.00 35.50 166 THR A C 1
ATOM 1279 O O . THR A 1 166 ? 13.785 0.384 12.076 1.00 35.50 166 THR A O 1
ATOM 1282 N N . THR A 1 167 ? 13.017 1.257 13.969 1.00 41.56 167 THR A N 1
ATOM 1283 C CA . THR A 1 167 ? 13.906 2.426 13.839 1.00 41.56 167 THR A CA 1
ATOM 1284 C C . THR A 1 167 ? 15.318 2.021 14.257 1.00 41.56 167 THR A C 1
ATOM 1286 O O . THR A 1 167 ? 15.599 1.882 15.448 1.00 41.56 167 THR A O 1
ATOM 1289 N N . GLN A 1 168 ? 16.210 1.833 13.279 1.00 42.66 168 GLN A N 1
ATOM 1290 C CA . GLN A 1 168 ? 17.635 2.082 13.503 1.00 42.66 168 GLN A CA 1
ATOM 1291 C C . GLN A 1 168 ? 17.810 3.510 14.055 1.00 42.66 168 GLN A C 1
ATOM 1293 O O . GLN A 1 168 ? 16.902 4.340 13.947 1.00 42.66 168 GLN A O 1
ATOM 1298 N N . ALA A 1 169 ? 18.940 3.768 14.718 1.00 43.22 169 ALA A N 1
ATOM 1299 C CA . ALA A 1 169 ? 19.206 5.057 15.347 1.00 43.22 169 ALA A CA 1
ATOM 1300 C C . ALA A 1 169 ? 19.023 6.196 14.331 1.00 43.22 169 ALA A C 1
ATOM 1302 O O . ALA A 1 169 ? 19.673 6.218 13.289 1.00 43.22 169 ALA A O 1
ATOM 1303 N N . LEU A 1 170 ? 18.106 7.114 14.631 1.00 50.81 170 LEU A N 1
ATOM 1304 C CA . LEU A 1 170 ? 17.949 8.350 13.872 1.00 50.81 170 LEU A CA 1
ATOM 1305 C C . LEU A 1 170 ? 19.127 9.281 14.176 1.00 50.81 170 LEU A C 1
ATOM 1307 O O . LEU A 1 170 ? 19.758 9.149 15.228 1.00 50.81 170 LEU A O 1
ATOM 1311 N N . ASP A 1 171 ? 19.390 10.230 13.277 1.00 49.22 171 ASP A N 1
ATOM 1312 C CA . ASP A 1 171 ? 20.408 11.261 13.489 1.00 49.22 171 ASP A CA 1
ATOM 1313 C C . ASP A 1 171 ? 20.201 11.980 14.835 1.00 49.22 171 ASP A C 1
ATOM 1315 O O . ASP A 1 171 ? 19.067 12.183 15.292 1.00 49.22 171 ASP A O 1
ATOM 1319 N N . GLU A 1 172 ? 21.302 12.379 15.480 1.00 43.47 172 GLU A N 1
ATOM 1320 C CA . GLU A 1 172 ? 21.254 13.073 16.769 1.00 43.47 172 GLU A CA 1
ATOM 1321 C C . GLU A 1 172 ? 20.333 14.303 16.707 1.00 43.47 172 GLU A C 1
ATOM 1323 O O . GLU A 1 172 ? 20.504 15.209 15.893 1.00 43.47 172 GLU A O 1
ATOM 1328 N N . GLY A 1 173 ? 19.336 14.338 17.599 1.00 46.25 173 GLY A N 1
ATOM 1329 C CA . GLY A 1 173 ? 18.369 15.435 17.703 1.00 46.25 173 GLY A CA 1
ATOM 1330 C C . GLY A 1 173 ? 17.068 15.241 16.916 1.00 46.25 173 GLY A C 1
ATOM 1331 O O . GLY A 1 173 ? 16.116 15.990 17.152 1.00 46.25 173 GLY A O 1
ATOM 1332 N N . VAL A 1 174 ? 16.964 14.222 16.055 1.00 49.56 174 VAL A N 1
ATOM 1333 C CA . VAL A 1 174 ? 15.718 13.903 15.342 1.00 49.56 174 VAL A CA 1
ATOM 1334 C C . VAL A 1 174 ? 14.772 13.127 16.259 1.00 49.56 174 VAL A C 1
ATOM 1336 O O . VAL A 1 174 ? 15.044 12.000 16.669 1.00 49.56 174 VAL A O 1
ATOM 1339 N N . LYS A 1 175 ? 13.619 13.727 16.576 1.00 55.47 175 LYS A N 1
ATOM 1340 C CA . LYS A 1 175 ? 12.512 13.039 17.256 1.00 55.47 175 LYS A CA 1
ATOM 1341 C C . LYS A 1 175 ? 11.506 12.572 16.202 1.00 55.47 175 LYS A C 1
ATOM 1343 O O . LYS A 1 175 ? 10.829 13.430 15.633 1.00 55.47 175 LYS A O 1
ATOM 1348 N N . PRO A 1 176 ? 11.376 11.261 15.936 1.00 61.16 176 PRO A N 1
ATOM 1349 C CA . PRO A 1 176 ? 10.406 10.781 14.965 1.00 61.16 176 PRO A CA 1
ATOM 1350 C C . PRO A 1 176 ? 9.006 11.064 15.509 1.00 61.16 176 PRO A C 1
ATOM 1352 O O . PRO A 1 176 ? 8.658 10.644 16.613 1.00 61.16 176 PRO A O 1
ATOM 1355 N N . SER A 1 177 ? 8.207 11.807 14.749 1.00 69.88 177 SER A N 1
ATOM 1356 C CA . SER A 1 177 ? 6.809 12.059 15.084 1.00 69.88 177 S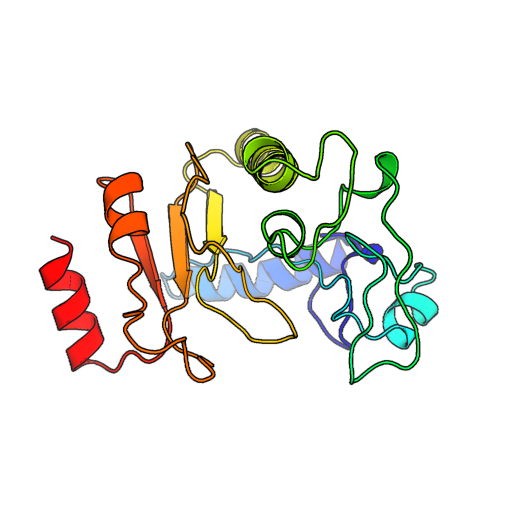ER A CA 1
ATOM 1357 C C . SER A 1 177 ? 5.958 12.022 13.827 1.00 69.88 177 SER A C 1
ATOM 1359 O O . SER A 1 177 ? 6.290 12.641 12.820 1.00 69.88 177 SER A O 1
ATOM 1361 N N . ASN A 1 178 ? 4.829 11.320 13.902 1.00 72.25 178 ASN A N 1
ATOM 1362 C CA . ASN A 1 178 ? 3.794 11.350 12.871 1.00 72.25 178 ASN A CA 1
ATOM 1363 C C . ASN A 1 178 ? 2.751 12.455 13.135 1.00 72.25 178 ASN A C 1
ATOM 1365 O O . ASN A 1 178 ? 1.719 12.484 12.469 1.00 72.25 178 ASN A O 1
ATOM 1369 N N . ASP A 1 179 ? 3.000 13.383 14.071 1.00 77.50 179 ASP A N 1
ATOM 1370 C CA . ASP A 1 179 ? 2.072 14.487 14.372 1.00 77.50 179 ASP A CA 1
ATOM 1371 C C . ASP A 1 179 ? 1.768 15.329 13.118 1.00 77.50 179 ASP A C 1
ATOM 1373 O O . ASP A 1 179 ? 0.629 15.748 12.920 1.00 77.50 179 ASP A O 1
ATOM 1377 N N . PHE A 1 180 ? 2.747 15.510 12.220 1.00 76.19 180 PHE A N 1
ATOM 1378 C CA . PHE A 1 180 ? 2.530 16.194 10.940 1.00 76.19 180 PHE A CA 1
ATOM 1379 C C . PHE A 1 180 ? 1.456 15.491 10.089 1.00 76.19 180 PHE A C 1
ATOM 1381 O O . PHE A 1 180 ? 0.642 16.150 9.446 1.00 76.19 180 PHE A O 1
ATOM 1388 N N . ALA A 1 18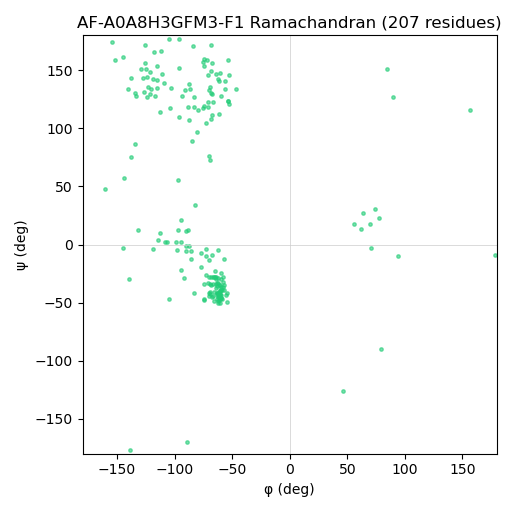1 ? 1.437 14.152 10.086 1.00 76.88 181 ALA A N 1
ATOM 1389 C CA . ALA A 1 181 ? 0.527 13.369 9.262 1.00 76.88 181 ALA A CA 1
ATOM 1390 C C . ALA A 1 181 ? -0.898 13.536 9.776 1.00 76.88 181 ALA A C 1
ATOM 1392 O O . ALA A 1 181 ? -1.815 13.760 8.991 1.00 76.88 181 ALA A O 1
ATOM 1393 N N . TYR A 1 182 ? -1.068 13.509 11.098 1.00 81.12 182 TYR A N 1
ATOM 1394 C CA . TYR A 1 182 ? -2.345 13.818 11.724 1.00 81.12 182 TYR A CA 1
ATOM 1395 C C . TYR A 1 182 ? -2.805 15.251 11.409 1.00 81.12 182 TYR A C 1
ATOM 1397 O O . TYR A 1 182 ? -3.954 15.440 11.018 1.00 81.12 182 TYR A O 1
ATOM 1405 N N . GLN A 1 183 ? -1.921 16.251 11.511 1.00 81.81 183 GLN A N 1
ATOM 1406 C CA . GLN A 1 183 ? -2.260 17.655 11.231 1.00 81.81 183 GLN A CA 1
ATOM 1407 C C . GLN A 1 183 ? -2.738 17.876 9.791 1.00 81.81 183 GLN A C 1
ATOM 1409 O O . GLN A 1 183 ? -3.695 18.614 9.573 1.00 81.81 183 GLN A O 1
ATOM 1414 N N . VAL A 1 184 ? -2.107 17.218 8.815 1.00 79.62 184 VAL A N 1
ATOM 1415 C CA . VAL A 1 184 ? -2.523 17.275 7.404 1.00 79.62 184 VAL A CA 1
ATOM 1416 C C . VAL A 1 184 ? -3.843 16.525 7.176 1.00 79.62 184 VAL A C 1
ATOM 1418 O O . VAL A 1 184 ? -4.634 16.914 6.317 1.00 79.62 184 VAL A O 1
ATOM 1421 N N . TRP A 1 185 ? -4.092 15.445 7.925 1.00 79.12 185 TRP A N 1
ATOM 1422 C CA . TRP A 1 185 ? -5.217 14.543 7.668 1.00 79.12 185 TRP A CA 1
ATOM 1423 C C . TRP A 1 185 ? -6.511 14.874 8.408 1.00 79.12 185 TRP A C 1
ATOM 1425 O O . TRP A 1 185 ? -7.608 14.558 7.928 1.00 79.12 185 TRP A O 1
ATOM 1435 N N . SER A 1 186 ? -6.387 15.494 9.578 1.00 80.94 186 SER A N 1
ATOM 1436 C CA . SER A 1 186 ? -7.506 15.877 10.431 1.00 80.94 186 SER A CA 1
ATOM 1437 C C . SER A 1 186 ? -8.502 16.766 9.662 1.00 80.94 186 SER A C 1
ATOM 1439 O O . SER A 1 186 ? -8.092 17.582 8.831 1.00 80.94 186 SER A O 1
ATOM 1441 N N . PRO A 1 187 ? -9.826 16.602 9.859 1.00 85.94 187 PRO A N 1
ATOM 1442 C CA . PRO A 1 187 ? -10.505 15.762 10.855 1.00 85.94 187 PRO A CA 1
ATOM 1443 C C . PRO A 1 187 ? -10.891 14.362 10.341 1.00 85.94 187 PRO A C 1
ATOM 1445 O O . PRO A 1 187 ? -11.819 13.740 10.859 1.00 85.94 187 PRO A O 1
ATOM 1448 N N . ARG A 1 188 ? -10.255 13.860 9.273 1.00 83.88 188 ARG A N 1
ATOM 1449 C CA . ARG A 1 188 ? -10.563 12.520 8.743 1.00 83.88 188 ARG A CA 1
ATOM 1450 C C . ARG A 1 188 ? -9.982 11.431 9.643 1.00 83.88 188 ARG A C 1
ATOM 1452 O O . ARG A 1 188 ? -9.028 11.663 10.379 1.00 83.88 188 ARG A O 1
ATOM 1459 N N . THR A 1 189 ? -10.519 10.215 9.525 1.00 84.12 189 THR A N 1
ATOM 1460 C CA . THR A 1 189 ? -10.006 9.040 10.242 1.00 84.12 189 THR A CA 1
ATOM 1461 C C . THR A 1 189 ? -8.509 8.855 9.991 1.00 84.12 189 THR A C 1
ATOM 1463 O O . THR A 1 189 ? -8.077 8.722 8.842 1.00 84.12 189 THR A O 1
ATOM 1466 N N . TYR A 1 190 ? -7.751 8.829 11.084 1.00 83.88 190 TYR A N 1
ATOM 1467 C CA . TYR A 1 190 ? -6.315 8.589 11.131 1.00 83.88 190 TYR A CA 1
ATOM 1468 C C . TYR A 1 190 ? -6.054 7.363 12.007 1.00 83.88 190 TYR A C 1
ATOM 1470 O O . TYR A 1 190 ? -6.579 7.265 13.116 1.00 83.88 190 TYR A O 1
ATOM 1478 N N . ILE A 1 191 ? -5.271 6.420 11.493 1.00 83.25 191 ILE A N 1
ATOM 1479 C CA . ILE A 1 191 ? -4.857 5.212 12.204 1.00 83.25 191 ILE A CA 1
ATOM 1480 C C . ILE A 1 191 ? -3.341 5.293 12.382 1.00 83.25 191 ILE A C 1
ATOM 1482 O O . ILE A 1 191 ? -2.610 5.633 11.456 1.00 83.25 191 ILE A O 1
ATOM 1486 N N . THR A 1 192 ? -2.860 4.983 13.579 1.00 78.50 192 THR A N 1
ATOM 1487 C CA . THR A 1 192 ? -1.428 4.861 13.857 1.00 78.50 192 THR A CA 1
ATOM 1488 C C . THR A 1 192 ? -1.147 3.455 14.362 1.00 78.50 192 THR A C 1
ATOM 1490 O O . THR A 1 192 ? -1.906 2.919 15.172 1.00 78.50 192 THR A O 1
ATOM 1493 N N . GLY A 1 193 ? -0.100 2.828 13.835 1.00 73.75 193 GLY A N 1
ATOM 1494 C CA . GLY A 1 193 ? 0.289 1.455 14.153 1.00 73.75 193 GLY A CA 1
ATOM 1495 C C . GLY A 1 193 ? 1.669 1.376 14.796 1.00 73.75 193 GLY A C 1
ATOM 1496 O O . GLY A 1 193 ? 2.425 2.329 14.737 1.00 73.75 193 GLY A O 1
ATOM 1497 N N . GLY A 1 194 ? 2.003 0.226 15.382 1.00 68.25 194 GLY A N 1
ATOM 1498 C CA . GLY A 1 194 ? 3.371 -0.140 15.758 1.00 68.25 194 GLY A CA 1
ATOM 1499 C C . GLY A 1 194 ? 3.842 0.267 17.165 1.00 68.25 194 GLY A C 1
ATOM 1500 O O . GLY A 1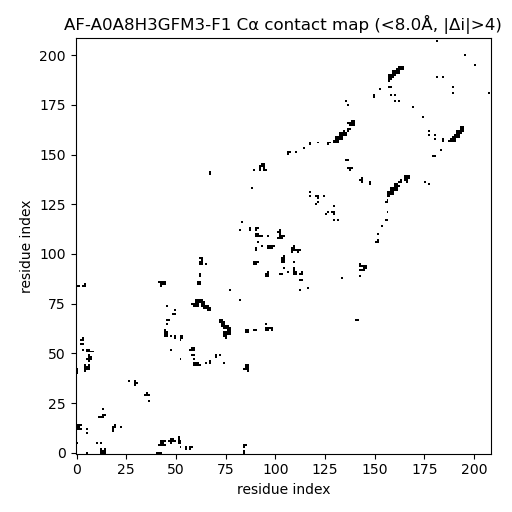 194 ? 3.732 1.405 17.610 1.00 68.25 194 GLY A O 1
ATOM 1501 N N . GLY A 1 195 ? 4.347 -0.731 17.896 1.00 65.38 195 GLY A N 1
ATOM 1502 C CA . GLY A 1 195 ? 4.911 -0.587 19.244 1.00 65.38 195 GLY A CA 1
ATOM 1503 C C . GLY A 1 195 ? 3.919 -0.284 20.376 1.00 65.38 195 GLY A C 1
ATOM 1504 O O . GLY A 1 195 ? 4.343 -0.226 21.526 1.00 65.38 195 GLY A O 1
ATOM 1505 N N . TYR A 1 196 ? 2.627 -0.099 20.088 1.00 73.25 196 TYR A N 1
ATOM 1506 C CA . TYR A 1 196 ? 1.627 0.214 21.109 1.00 73.25 196 TYR A CA 1
ATOM 1507 C C . TYR A 1 196 ? 1.336 -0.967 22.043 1.00 73.25 196 TYR A C 1
ATOM 1509 O O . TYR A 1 196 ? 1.037 -2.077 21.603 1.00 73.25 196 TYR A O 1
ATOM 1517 N N . ASP A 1 197 ? 1.330 -0.678 23.340 1.00 81.81 197 ASP A N 1
ATOM 1518 C CA . ASP A 1 197 ? 0.626 -1.457 24.356 1.00 81.81 197 ASP A CA 1
ATOM 1519 C C . ASP A 1 197 ? -0.755 -0.838 24.654 1.00 81.81 197 ASP A C 1
ATOM 1521 O O . ASP A 1 197 ? -1.120 0.215 24.126 1.00 81.81 197 ASP A O 1
ATOM 1525 N N . HIS A 1 198 ? -1.539 -1.478 25.526 1.00 86.88 198 HIS A N 1
ATOM 1526 C CA . HIS A 1 198 ? -2.876 -0.994 25.888 1.00 86.88 198 HIS A CA 1
ATOM 1527 C C . HIS A 1 198 ? -2.875 0.459 26.400 1.00 86.88 198 HIS A C 1
ATOM 1529 O O . HIS A 1 198 ? -3.751 1.246 26.048 1.00 86.88 198 HIS A O 1
ATOM 1535 N N . LYS A 1 199 ? -1.897 0.833 27.234 1.00 91.12 199 LYS A N 1
ATOM 1536 C CA . LYS A 1 199 ? -1.860 2.154 27.874 1.00 91.12 199 LYS A CA 1
ATOM 1537 C C . LYS A 1 199 ? -1.458 3.238 26.874 1.00 91.12 199 LYS A C 1
ATOM 1539 O O . LYS A 1 199 ? -2.113 4.273 26.799 1.00 91.12 199 LYS A O 1
ATOM 1544 N N . SER A 1 200 ? -0.397 2.997 26.114 1.00 82.94 200 SER A N 1
ATOM 1545 C CA . SER A 1 200 ? 0.130 3.919 25.103 1.00 82.94 200 SER A CA 1
ATOM 1546 C C . SER A 1 200 ? -0.829 4.112 23.928 1.00 82.94 200 SER A C 1
ATOM 1548 O O . SER A 1 200 ? -0.922 5.229 23.416 1.00 82.94 200 SER A O 1
ATOM 1550 N N . ALA A 1 201 ? -1.589 3.081 23.539 1.00 81.62 201 ALA A N 1
ATOM 1551 C CA . ALA A 1 201 ? -2.649 3.210 22.539 1.00 81.62 201 ALA A CA 1
ATOM 1552 C C . ALA A 1 201 ? -3.731 4.207 22.982 1.00 81.62 201 ALA A C 1
ATOM 1554 O O . ALA A 1 201 ? -4.046 5.134 22.237 1.00 81.62 201 ALA A O 1
ATOM 1555 N N . LEU A 1 202 ? -4.253 4.060 24.208 1.00 89.50 202 LEU A N 1
ATOM 1556 C CA . LEU A 1 202 ? -5.273 4.961 24.758 1.00 89.50 202 LEU A CA 1
ATOM 1557 C C . LEU A 1 202 ? -4.750 6.394 24.900 1.00 89.50 202 LEU A C 1
ATOM 1559 O O . LEU A 1 202 ? -5.379 7.328 24.419 1.00 89.50 202 LEU A O 1
ATOM 1563 N N . GLN A 1 203 ? -3.551 6.564 25.467 1.00 88.38 203 GLN A N 1
ATOM 1564 C CA . GLN A 1 203 ? -2.930 7.885 25.614 1.00 88.38 203 GLN A CA 1
ATOM 1565 C C . GLN A 1 203 ? -2.708 8.588 24.269 1.00 88.38 203 GLN A C 1
ATOM 1567 O O . GLN A 1 203 ? -2.847 9.806 24.173 1.00 88.38 203 GLN A O 1
ATOM 1572 N N . THR A 1 204 ? -2.351 7.833 23.228 1.00 83.81 204 THR A N 1
ATOM 1573 C CA . THR A 1 204 ? -2.180 8.388 21.881 1.00 83.81 204 THR A CA 1
ATOM 1574 C C . THR A 1 204 ? -3.522 8.784 21.280 1.00 83.81 204 THR A C 1
ATOM 1576 O O . THR A 1 204 ? -3.610 9.855 20.690 1.00 83.81 204 THR A O 1
ATOM 1579 N N . ALA A 1 205 ? -4.565 7.968 21.449 1.00 85.94 205 ALA A N 1
ATOM 1580 C CA . ALA A 1 205 ? -5.908 8.304 20.986 1.00 85.94 205 ALA A CA 1
ATOM 1581 C C . ALA A 1 205 ? -6.427 9.593 21.645 1.00 85.94 205 ALA A C 1
ATOM 1583 O O . ALA A 1 205 ? -6.879 10.484 20.934 1.00 85.94 205 ALA A O 1
ATOM 1584 N N . ASP A 1 206 ? -6.264 9.735 22.964 1.00 87.62 206 ASP A N 1
ATOM 1585 C CA . ASP A 1 206 ? -6.692 10.926 23.711 1.00 87.62 206 ASP A CA 1
ATOM 1586 C C . ASP A 1 206 ? -5.946 12.200 23.282 1.00 87.62 206 ASP A C 1
ATOM 1588 O O . ASP A 1 206 ? -6.526 13.279 23.274 1.00 87.62 206 ASP A O 1
ATOM 1592 N N . LYS A 1 207 ? -4.665 12.096 22.893 1.00 82.19 207 LYS A N 1
ATOM 1593 C CA . LYS A 1 207 ? -3.881 13.235 22.369 1.00 82.19 207 LYS A CA 1
ATOM 1594 C C . LYS A 1 207 ? -4.419 13.744 21.021 1.00 82.19 207 LYS A C 1
ATOM 1596 O O . LYS A 1 207 ? -4.179 14.896 20.667 1.00 82.19 207 LYS A O 1
ATOM 1601 N N . LEU A 1 208 ? -5.054 12.870 20.240 1.00 74.19 208 LEU A N 1
ATOM 1602 C CA . LEU A 1 208 ? -5.506 13.142 18.872 1.00 74.19 208 LEU A CA 1
ATOM 1603 C C . LEU A 1 208 ? -7.002 13.510 18.790 1.00 74.19 208 LEU A C 1
ATOM 1605 O O . LEU A 1 208 ? -7.507 13.688 17.678 1.00 74.19 208 LEU A O 1
ATOM 1609 N N . LEU A 1 209 ? -7.705 13.597 19.924 1.00 69.50 209 LEU A N 1
ATOM 1610 C CA . LEU A 1 209 ? -9.098 14.054 20.046 1.00 69.50 209 LEU A CA 1
ATOM 1611 C C . LEU A 1 209 ? -9.155 15.517 20.500 1.00 69.50 209 LEU A C 1
ATOM 1613 O O . LEU A 1 209 ? -10.060 16.226 20.005 1.00 69.50 209 LEU A O 1
#

Mean predicted aligned error: 9.65 Å

Nearest PDB structures (foldseek):
  3hgs-assembly1_A  TM=8.251E-01  e=3.430E-12  Solanum lycopersicum
  1ics-assembly1_A  TM=8.374E-01  e=4.774E-11  Solanum lycopersicum
  8qn1-assembly2_D  TM=7.949E-01  e=6.520E-12  Solanum lycopersicum
  8qn3-assembly2_B  TM=7.895E-01  e=3.045E-11  Solanum lycopersicum
  8aul-assembly1_A  TM=7.673E-01  e=1.503E-11  Solanum lycopersicum

pLDDT: mean 74.15, std 17.95, range [29.52, 98.56]

Organism: NCBI:txid456999